Protein AF-0000000084719179 (afdb_homodimer)

Nearest PDB structures (foldseek):
  1q0p-assembly1_A  TM=4.295E-01  e=1.298E+00  Homo sapiens
  1q0p-assembly1_A  TM=4.292E-01  e=1.298E+00  Homo sapiens

Foldseek 3Di:
DDPVVVVLLVQFPDKDFQVCLVVVQQVVQPVQQDDPGGAEEDEEEQDPDPRLVCCQVPVLLVLQQVLVVVVLAPQRNGRYWYFYDDPRMTGIHRPNVNNVVSCVVVVHDSVRSCVVRYDD/DDPVVVVLLVQFPDKDFQVCLVVVQQVVQPVQQDDPGGAEEDEEEQDPDPRLVCCQVPVLLVLQQVLVVVVLAPQRNGRYWYFYDDPRMTGIHRPNVNNVVSCVVVVHDSVRSCVVRYDD

Secondary structure (DSSP, 8-state):
--HHHHHHHTT-SEEEEGGGHHHHHHHHHHHHHTTT---EEEEEE--SS-HHHHIIIIIHHHHHHHHHHTT--TTT-TTEEEEEEETTEEEEEEHHHHHHHHHHHHT--HHHHHHHHS--/--HHHHHHHTT-SEEEEGGGHHHHHHHHHHHHHTTT---EEEEEE--SS-HHHHIIIIIHHHHHHHHHHTT--TTT-TTEEEEEEETTEEEEEEHHHHHHHHHHHHT--HHHHHHHHS--

Organism: Cystobacter fuscus (strain ATCC 25194 / DSM 2262 / NBRC 100088 / M29) (NCBI:txid1242864)

Radius of gyration: 18.48 Å; Cα contacts (8 Å, |Δi|>4): 367; chains: 2; bounding box: 40×51×46 Å

InterPro domains:
  IPR061082 STAUR_1299-like [NF041086] (8-118)

pLDDT: mean 93.43, std 8.09, range [52.78, 98.69]

Solvent-accessible surface area (backbone atoms only — not comparable to full-atom values): 13071 Å² total; per-residue (Å²): 133,58,69,63,57,51,61,57,60,66,58,36,82,46,74,44,54,41,92,44,42,63,61,49,49,53,52,46,23,51,66,68,19,44,96,85,37,82,27,41,75,42,75,42,76,61,63,96,61,66,49,62,62,42,42,61,70,54,43,45,41,54,50,44,23,51,29,47,69,70,66,19,38,85,73,63,20,60,52,35,32,30,41,35,36,53,87,68,33,27,32,34,25,50,37,31,58,53,50,52,51,50,27,64,74,69,70,44,51,71,69,52,44,46,71,73,29,29,71,130,134,57,70,61,56,50,60,57,60,67,58,36,81,46,74,45,55,41,93,44,42,64,60,51,51,53,53,47,23,50,65,68,21,44,96,84,36,78,26,42,77,43,74,42,76,62,64,96,62,66,48,62,62,42,42,62,70,53,43,45,43,52,50,43,22,49,30,46,71,70,66,21,40,85,74,62,21,62,53,36,30,30,40,37,36,53,88,66,34,29,34,33,27,50,38,31,59,52,51,52,52,49,27,62,74,70,68,43,52,70,68,52,46,45,72,74,30,29,71,130

Sequence (240 aa):
MDADTTVLLRLAFDRAPANLANQAIDRIREEVGGESSYATSYEILLPDGNVRPWLLDYLLPRLVDYLESRGAKLPHCGGVFLSVFSGDTLHFIHARDAVALLSEWSGLSFEELRKRYGPRMDADTTVLLRLAFDRAPANLANQAIDRIREEVGGESSYATSYEILLPDGNVRPWLLDYLLPRLVDYLESRGAKLPHCGGVFLSVFSGDTLHFIHARDAVALLSEWSGLSFEELRKRYGPR

Structure (mmCIF, N/CA/C/O backbone):
data_AF-0000000084719179-model_v1
#
loop_
_entity.id
_entity.type
_entity.pdbx_description
1 polymer 'Uncharacterized protein'
#
loop_
_atom_site.group_PDB
_atom_site.id
_atom_site.type_symbol
_atom_site.label_atom_id
_atom_site.label_alt_id
_atom_site.label_comp_id
_atom_site.label_asym_id
_atom_site.label_entity_id
_atom_site.label_seq_id
_atom_site.pdbx_PDB_ins_code
_atom_site.Cartn_x
_atom_site.Cartn_y
_atom_site.Cartn_z
_atom_site.occupancy
_atom_site.B_iso_or_equiv
_atom_site.auth_seq_id
_atom_site.auth_comp_id
_atom_site.auth_asym_id
_atom_site.auth_atom_id
_atom_site.pdbx_PDB_model_num
ATOM 1 N N . MET A 1 1 ? -19.297 13.453 -1.948 1 75.12 1 MET A N 1
ATOM 2 C CA . MET A 1 1 ? -18 13.68 -1.329 1 75.12 1 MET A CA 1
ATOM 3 C C . MET A 1 1 ? -17.984 15 -0.564 1 75.12 1 MET A C 1
ATOM 5 O O . MET A 1 1 ? -18.484 16.016 -1.059 1 75.12 1 MET A O 1
ATOM 9 N N . ASP A 1 2 ? -17.516 14.938 0.717 1 84.56 2 ASP A N 1
ATOM 10 C CA . ASP A 1 2 ? -17.578 16.125 1.564 1 84.56 2 ASP A CA 1
ATOM 11 C C . ASP A 1 2 ? -16.5 17.125 1.174 1 84.56 2 ASP A C 1
ATOM 13 O O . ASP A 1 2 ? -15.547 16.781 0.476 1 84.56 2 ASP A O 1
ATOM 17 N N . ALA A 1 3 ? -16.656 18.406 1.549 1 91 3 ALA A N 1
ATOM 18 C CA . ALA A 1 3 ? -15.805 19.516 1.154 1 91 3 ALA A CA 1
ATOM 19 C C . ALA A 1 3 ? -14.367 19.297 1.599 1 91 3 ALA A C 1
ATOM 21 O O . ALA A 1 3 ? -13.43 19.609 0.865 1 91 3 ALA A O 1
ATOM 22 N N . ASP A 1 4 ? -14.188 18.766 2.709 1 93.75 4 ASP A N 1
ATOM 23 C CA . ASP A 1 4 ? -12.844 18.547 3.244 1 93.75 4 ASP A CA 1
ATOM 24 C C . ASP A 1 4 ? -12.094 17.5 2.422 1 93.75 4 ASP A C 1
ATOM 26 O O . ASP A 1 4 ? -10.906 17.656 2.15 1 93.75 4 ASP A O 1
ATOM 30 N N . THR A 1 5 ? -12.82 16.469 2.09 1 95.19 5 THR A N 1
ATOM 31 C CA . THR A 1 5 ? -12.227 15.453 1.219 1 95.19 5 THR A CA 1
ATOM 32 C C . THR A 1 5 ? -11.773 16.078 -0.099 1 95.19 5 THR A C 1
ATOM 34 O O . THR A 1 5 ? -10.672 15.789 -0.578 1 95.19 5 THR A O 1
ATOM 37 N N . THR A 1 6 ? -12.602 16.906 -0.629 1 95.5 6 THR A N 1
ATOM 38 C CA . THR A 1 6 ? -12.289 17.562 -1.893 1 95.5 6 THR A CA 1
ATOM 39 C C . THR A 1 6 ? -11.023 18.406 -1.763 1 95.5 6 THR A C 1
ATOM 41 O O . THR A 1 6 ? -10.172 18.406 -2.654 1 95.5 6 THR A O 1
ATOM 44 N N . VAL A 1 7 ? -10.883 19.188 -0.708 1 97 7 VAL A N 1
ATOM 45 C CA . VAL A 1 7 ? -9.727 20.031 -0.467 1 97 7 VAL A CA 1
ATOM 46 C C . VAL A 1 7 ? -8.453 19.188 -0.427 1 97 7 VAL A C 1
ATOM 48 O O . VAL A 1 7 ? -7.449 19.531 -1.058 1 97 7 VAL A O 1
ATOM 51 N N . LEU A 1 8 ? -8.562 18.047 0.268 1 97.62 8 LEU A N 1
ATOM 52 C CA . LEU A 1 8 ? -7.402 17.172 0.36 1 97.62 8 LEU A CA 1
ATOM 53 C C . LEU A 1 8 ? -7.035 16.609 -1.011 1 97.62 8 LEU A C 1
ATOM 55 O O . LEU A 1 8 ? -5.871 16.656 -1.414 1 97.62 8 LEU A O 1
ATOM 59 N N . LEU A 1 9 ? -8.039 16.094 -1.72 1 97.81 9 LEU A N 1
ATOM 60 C CA . LEU A 1 9 ? -7.777 15.367 -2.957 1 97.81 9 LEU A CA 1
ATOM 61 C C . LEU A 1 9 ? -7.344 16.328 -4.066 1 97.81 9 LEU A C 1
ATOM 63 O O . LEU A 1 9 ? -6.719 15.898 -5.043 1 97.81 9 LEU A O 1
ATOM 67 N N . ARG A 1 10 ? -7.562 17.594 -3.928 1 97.94 10 ARG A N 1
ATOM 68 C CA . ARG A 1 10 ? -7.117 18.578 -4.898 1 97.94 10 ARG A CA 1
ATOM 69 C C . ARG A 1 10 ? -5.602 18.766 -4.844 1 97.94 10 ARG A C 1
ATOM 71 O O . ARG A 1 10 ? -5 19.297 -5.777 1 97.94 10 ARG A O 1
ATOM 78 N N . LEU A 1 11 ? -4.988 18.312 -3.793 1 98.44 11 LEU A N 1
ATOM 79 C CA . LEU A 1 11 ? -3.537 18.406 -3.65 1 98.44 11 LEU A CA 1
ATOM 80 C C . LEU A 1 11 ? -2.842 17.375 -4.535 1 98.44 11 LEU A C 1
ATOM 82 O O . LEU A 1 11 ? -1.621 17.406 -4.703 1 98.44 11 LEU A O 1
ATOM 86 N N . ALA A 1 12 ? -3.598 16.469 -5.117 1 98.62 12 ALA A N 1
ATOM 87 C CA . ALA A 1 12 ? -3 15.352 -5.844 1 98.62 12 ALA A CA 1
ATOM 88 C C . ALA A 1 12 ? -2.244 15.844 -7.078 1 98.62 12 ALA A C 1
ATOM 90 O O . ALA A 1 12 ? -2.773 16.641 -7.863 1 98.62 12 ALA A O 1
ATOM 91 N N . PHE A 1 13 ? -0.996 15.367 -7.238 1 98.31 13 PHE A N 1
ATOM 92 C CA . PHE A 1 13 ? -0.21 15.719 -8.414 1 98.31 13 PHE A CA 1
ATOM 93 C C . PHE A 1 13 ? -0.392 14.68 -9.516 1 98.31 13 PHE A C 1
ATOM 95 O O . PHE A 1 13 ? -0 14.906 -10.664 1 98.31 13 PHE A O 1
ATOM 102 N N . ASP A 1 14 ? -0.929 13.578 -9.227 1 98 14 ASP A N 1
ATOM 103 C CA . ASP A 1 14 ? -1.248 12.508 -10.164 1 98 14 ASP A CA 1
ATOM 104 C C . ASP A 1 14 ? -2.385 11.633 -9.641 1 98 14 ASP A C 1
ATOM 106 O O . ASP A 1 14 ? -2.738 11.711 -8.461 1 98 14 ASP A O 1
ATOM 110 N N . ARG A 1 15 ? -3 10.875 -10.523 1 98.25 15 ARG A N 1
ATOM 111 C CA . ARG A 1 15 ? -4.09 9.961 -10.18 1 98.25 15 ARG A CA 1
ATOM 112 C C . ARG A 1 15 ? -4.02 8.695 -11.023 1 98.25 15 ARG A C 1
ATOM 114 O O . ARG A 1 15 ? -3.41 8.68 -12.094 1 98.25 15 ARG A O 1
ATOM 121 N N . ALA A 1 16 ? -4.578 7.66 -10.516 1 97.88 16 ALA A N 1
ATOM 122 C CA . ALA A 1 16 ? -4.703 6.391 -11.234 1 97.88 16 ALA A CA 1
ATOM 123 C C . ALA A 1 16 ? -5.938 5.621 -10.773 1 97.88 16 ALA A C 1
ATOM 125 O O . ALA A 1 16 ? -6.465 5.875 -9.688 1 97.88 16 ALA A O 1
ATOM 126 N N . PRO A 1 17 ? -6.426 4.734 -11.641 1 96.38 17 PRO A N 1
ATOM 127 C CA . PRO A 1 17 ? -7.461 3.83 -11.133 1 96.38 17 PRO A CA 1
ATOM 128 C C . PRO A 1 17 ? -6.98 2.982 -9.961 1 96.38 17 PRO A C 1
ATOM 130 O O . PRO A 1 17 ? -5.836 2.514 -9.961 1 96.38 17 PRO A O 1
ATOM 133 N N . ALA A 1 18 ? -7.852 2.766 -8.961 1 93.94 18 ALA A N 1
ATOM 134 C CA . ALA A 1 18 ? -7.484 2.035 -7.75 1 93.94 18 ALA A CA 1
ATOM 135 C C . ALA A 1 18 ? -7.07 0.603 -8.078 1 93.94 18 ALA A C 1
ATOM 137 O O . ALA A 1 18 ? -6.203 0.033 -7.41 1 93.94 18 ALA A O 1
ATOM 138 N N . ASN A 1 19 ? -7.656 0.063 -9.148 1 90.19 19 ASN A N 1
ATOM 139 C CA . ASN A 1 19 ? -7.375 -1.329 -9.484 1 90.19 19 ASN A CA 1
ATOM 140 C C . ASN A 1 19 ? -5.988 -1.484 -10.109 1 90.19 19 ASN A C 1
ATOM 142 O O . ASN A 1 19 ? -5.52 -2.605 -10.312 1 90.19 19 ASN A O 1
ATOM 146 N N . LEU A 1 20 ? -5.254 -0.394 -10.352 1 93.5 20 LEU A N 1
ATOM 147 C CA . LEU A 1 20 ? -3.895 -0.415 -10.875 1 93.5 20 LEU A CA 1
ATOM 148 C C . LEU A 1 20 ? -2.908 0.13 -9.852 1 93.5 20 LEU A C 1
ATOM 150 O O . LEU A 1 20 ? -1.815 0.577 -10.203 1 93.5 20 LEU A O 1
ATOM 154 N N . ALA A 1 21 ? -3.295 0.059 -8.602 1 94.75 21 ALA A N 1
ATOM 155 C CA . ALA A 1 21 ? -2.574 0.739 -7.531 1 94.75 21 ALA A CA 1
ATOM 156 C C . ALA A 1 21 ? -1.112 0.303 -7.492 1 94.75 21 ALA A C 1
ATOM 158 O O . ALA A 1 21 ? -0.208 1.141 -7.453 1 94.75 21 ALA A O 1
ATOM 159 N N . ASN A 1 22 ? -0.852 -0.958 -7.547 1 94.81 22 ASN A N 1
ATOM 160 C CA . ASN A 1 22 ? 0.514 -1.453 -7.406 1 94.81 22 ASN A CA 1
ATOM 161 C C . ASN A 1 22 ? 1.412 -0.95 -8.531 1 94.81 22 ASN A C 1
ATOM 163 O O . ASN A 1 22 ? 2.52 -0.473 -8.281 1 94.81 22 ASN A O 1
ATOM 167 N N . GLN A 1 23 ? 0.949 -0.935 -9.688 1 93.38 23 GLN A N 1
ATOM 168 C CA . GLN A 1 23 ? 1.707 -0.442 -10.836 1 93.38 23 GLN A CA 1
ATOM 169 C C . GLN A 1 23 ? 1.888 1.071 -10.766 1 93.38 23 GLN A C 1
ATOM 171 O O . GLN A 1 23 ? 2.977 1.585 -11.031 1 93.38 23 GLN A O 1
ATOM 176 N N . ALA A 1 24 ? 0.836 1.694 -10.453 1 95.94 24 ALA A N 1
ATOM 177 C CA . ALA A 1 24 ? 0.874 3.152 -10.391 1 95.94 24 ALA A CA 1
ATOM 178 C C . ALA A 1 24 ? 1.823 3.631 -9.297 1 95.94 24 ALA A C 1
ATOM 180 O O . ALA A 1 24 ? 2.596 4.57 -9.508 1 95.94 24 ALA A O 1
ATOM 181 N N . ILE A 1 25 ? 1.785 3.002 -8.156 1 94.75 25 ILE A N 1
ATOM 182 C CA . ILE A 1 25 ? 2.646 3.377 -7.043 1 94.75 25 ILE A CA 1
ATOM 183 C C . ILE A 1 25 ? 4.109 3.152 -7.422 1 94.75 25 ILE A C 1
ATOM 185 O O . ILE A 1 25 ? 4.965 3.992 -7.137 1 94.75 25 ILE A O 1
ATOM 189 N N . ASP A 1 26 ? 4.379 2.109 -8.062 1 90.62 26 ASP A N 1
ATOM 190 C CA . ASP A 1 26 ? 5.742 1.83 -8.5 1 90.62 26 ASP A CA 1
ATOM 191 C C . ASP A 1 26 ? 6.238 2.906 -9.469 1 90.62 26 ASP A C 1
ATOM 193 O O . ASP A 1 26 ? 7.379 3.365 -9.359 1 90.62 26 ASP A O 1
ATOM 197 N N . ARG A 1 27 ? 5.383 3.242 -10.359 1 91.06 27 ARG A N 1
ATOM 198 C CA . ARG A 1 27 ? 5.738 4.297 -11.305 1 91.06 27 ARG A CA 1
ATOM 199 C C . ARG A 1 27 ? 6.047 5.602 -10.57 1 91.06 27 ARG A C 1
ATOM 201 O O . ARG A 1 27 ? 7.047 6.258 -10.867 1 91.06 27 ARG A O 1
ATOM 208 N N . ILE A 1 28 ? 5.246 5.926 -9.648 1 94.25 28 ILE A N 1
ATOM 209 C CA . ILE A 1 28 ? 5.395 7.18 -8.914 1 94.25 28 ILE A CA 1
ATOM 210 C C . ILE A 1 28 ? 6.66 7.137 -8.07 1 94.25 28 ILE A C 1
ATOM 212 O O . ILE A 1 28 ? 7.352 8.148 -7.918 1 94.25 28 ILE A O 1
ATOM 216 N N . ARG A 1 29 ? 6.93 5.969 -7.488 1 91.44 29 ARG A N 1
ATOM 217 C CA . ARG A 1 29 ? 8.164 5.824 -6.719 1 91.44 29 ARG A CA 1
ATOM 218 C C . ARG A 1 29 ? 9.375 6.188 -7.562 1 91.44 29 ARG A C 1
ATOM 220 O O . ARG A 1 29 ? 10.297 6.859 -7.086 1 91.44 29 ARG A O 1
ATOM 227 N N . GLU A 1 30 ? 9.383 5.719 -8.711 1 85.56 30 GLU A N 1
ATOM 228 C CA . GLU A 1 30 ? 10.492 5.984 -9.625 1 85.56 30 GLU A CA 1
ATOM 229 C C . GLU A 1 30 ? 10.547 7.465 -9.992 1 85.56 30 GLU A C 1
AT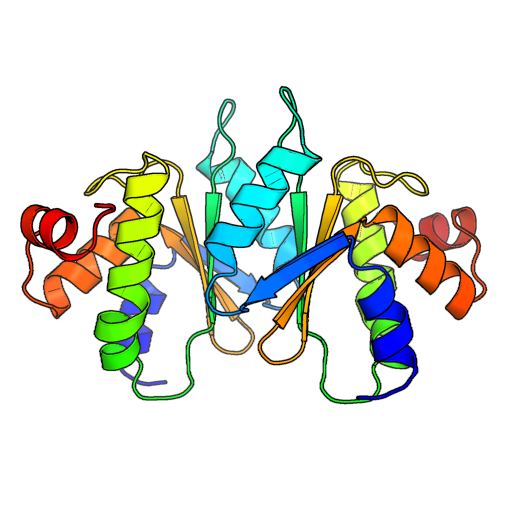OM 231 O O . GLU A 1 30 ? 11.633 8.047 -10.07 1 85.56 30 GLU A O 1
ATOM 236 N N . GLU A 1 31 ? 9.461 8.039 -10.164 1 86.62 31 GLU A N 1
ATOM 237 C CA . GLU A 1 31 ? 9.375 9.438 -10.586 1 86.62 31 GLU A CA 1
ATOM 238 C C . GLU A 1 31 ? 9.781 10.375 -9.445 1 86.62 31 GLU A C 1
ATOM 240 O O . GLU A 1 31 ? 10.516 11.336 -9.664 1 86.62 31 GLU A O 1
ATOM 245 N N . VAL A 1 32 ? 9.289 10.109 -8.25 1 84.75 32 VAL A N 1
ATOM 246 C CA . VAL A 1 32 ? 9.523 10.969 -7.098 1 84.75 32 VAL A CA 1
ATOM 247 C C . VAL A 1 32 ? 10.938 10.742 -6.555 1 84.75 32 VAL A C 1
ATOM 249 O O . VAL A 1 32 ? 11.609 11.688 -6.133 1 84.75 32 VAL A O 1
ATOM 252 N N . GLY A 1 33 ? 11.328 9.5 -6.391 1 79.19 33 GLY A N 1
ATOM 253 C CA . GLY A 1 33 ? 12.633 9.172 -5.852 1 79.19 33 GLY A CA 1
ATOM 254 C C . GLY A 1 33 ? 13.773 9.617 -6.75 1 79.19 33 GLY A C 1
ATOM 255 O O . GLY A 1 33 ? 14.883 9.875 -6.273 1 79.19 33 GLY A O 1
ATOM 256 N N . GLY A 1 34 ? 13.57 9.852 -7.922 1 64.19 34 GLY A N 1
ATOM 257 C CA . GLY A 1 34 ? 14.641 10.18 -8.852 1 64.19 34 GLY A CA 1
ATOM 258 C C . GLY A 1 34 ? 15.633 9.055 -9.039 1 64.19 34 GLY A C 1
ATOM 259 O O . GLY A 1 34 ? 15.328 7.895 -8.773 1 64.19 34 GLY A O 1
ATOM 260 N N . GLU A 1 35 ? 16.844 9.367 -9.57 1 55.34 35 GLU A N 1
ATOM 261 C CA . GLU A 1 35 ? 17.875 8.422 -9.984 1 55.34 35 GLU A CA 1
ATOM 262 C C . GLU A 1 35 ? 18.484 7.695 -8.789 1 55.34 35 GLU A C 1
ATOM 264 O O . GLU A 1 35 ? 18.938 6.559 -8.906 1 55.34 35 GLU A O 1
ATOM 269 N N . SER A 1 36 ? 18.422 8.375 -7.691 1 52.78 36 SER A N 1
ATOM 270 C CA . SER A 1 36 ? 19.281 7.812 -6.66 1 52.78 36 SER A CA 1
ATOM 271 C C . SER A 1 36 ? 18.469 7.426 -5.422 1 52.78 36 SER A C 1
ATOM 273 O O . SER A 1 36 ? 19.047 6.992 -4.418 1 52.78 36 SER A O 1
ATOM 275 N N . SER A 1 37 ? 17.062 7.684 -5.531 1 62.62 37 SER A N 1
ATOM 276 C CA . SER A 1 37 ? 16.391 7.363 -4.277 1 62.62 37 SER A CA 1
ATOM 277 C C . SER A 1 37 ? 14.977 6.828 -4.531 1 62.62 37 SER A C 1
ATOM 279 O O . SER A 1 37 ? 14.336 7.191 -5.52 1 62.62 37 SER A O 1
ATOM 281 N N . TYR A 1 38 ? 14.656 5.707 -3.904 1 71.62 38 TYR A N 1
ATOM 282 C CA . TYR A 1 38 ? 13.32 5.141 -3.973 1 71.62 38 TYR A CA 1
ATOM 283 C C . TYR A 1 38 ? 12.383 5.836 -2.992 1 71.62 38 TYR A C 1
ATOM 285 O O . TYR A 1 38 ? 12.672 5.926 -1.799 1 71.62 38 TYR A O 1
ATOM 293 N N . ALA A 1 39 ? 11.453 6.543 -3.65 1 88.56 39 ALA A N 1
ATOM 294 C CA . ALA A 1 39 ? 10.453 7.215 -2.824 1 88.56 39 ALA A CA 1
ATOM 295 C C . ALA A 1 39 ? 9.586 6.207 -2.084 1 88.56 39 ALA A C 1
ATOM 297 O O . ALA A 1 39 ? 9.461 5.055 -2.504 1 88.56 39 ALA A O 1
ATOM 298 N N . THR A 1 40 ? 9.148 6.668 -1.016 1 91.25 40 THR A N 1
ATOM 299 C CA . THR A 1 40 ? 8.312 5.828 -0.17 1 91.25 40 THR A CA 1
ATOM 300 C C . THR A 1 40 ? 6.852 6.258 -0.257 1 91.25 40 THR A C 1
ATOM 302 O O . THR A 1 40 ? 6.547 7.453 -0.218 1 91.25 40 THR A O 1
ATOM 305 N N . SER A 1 41 ? 5.996 5.246 -0.441 1 94.06 41 SER A N 1
ATOM 306 C CA . SER A 1 41 ? 4.559 5.508 -0.427 1 94.06 41 SER A CA 1
ATOM 307 C C . SER A 1 41 ? 3.969 5.27 0.958 1 94.06 41 SER A C 1
ATOM 309 O O . SER A 1 41 ? 4.266 4.262 1.603 1 94.06 41 SER A O 1
ATOM 311 N N . TYR A 1 42 ? 3.215 6.234 1.455 1 96.44 42 TYR A N 1
ATOM 312 C CA . TYR A 1 42 ? 2.342 6.051 2.611 1 96.44 42 TYR A CA 1
ATOM 313 C C . TYR A 1 42 ? 0.892 5.883 2.176 1 96.44 42 TYR A C 1
ATOM 315 O O . TYR A 1 42 ? 0.285 6.812 1.64 1 96.44 42 TYR A O 1
ATOM 323 N N . GLU A 1 43 ? 0.336 4.711 2.375 1 94.25 43 GLU A N 1
ATOM 324 C CA . GLU A 1 43 ? -0.973 4.387 1.813 1 94.25 43 GLU A CA 1
ATOM 325 C C . GLU A 1 43 ? -2.09 4.684 2.812 1 94.25 43 GLU A C 1
ATOM 327 O O . GLU A 1 43 ? -1.947 4.414 4.008 1 94.25 43 GLU A O 1
ATOM 332 N N . ILE A 1 44 ? -3.164 5.273 2.285 1 94.75 44 ILE A N 1
ATOM 333 C CA . ILE A 1 44 ? -4.305 5.703 3.088 1 94.75 44 ILE A CA 1
ATOM 334 C C . ILE A 1 44 ? -5.605 5.27 2.41 1 94.75 44 ILE A C 1
ATOM 336 O O . ILE A 1 44 ? -5.797 5.512 1.216 1 94.75 44 ILE A O 1
ATOM 340 N N . LEU A 1 45 ? -6.453 4.605 3.137 1 92.06 45 LEU A N 1
ATOM 341 C CA . LEU A 1 45 ? -7.832 4.418 2.705 1 92.06 45 LEU A CA 1
ATOM 342 C C . LEU A 1 45 ? -8.758 5.418 3.393 1 92.06 45 LEU A C 1
ATOM 344 O O . LEU A 1 45 ? -9 5.316 4.598 1 92.06 45 LEU A O 1
ATOM 348 N N . LEU A 1 46 ? -9.258 6.289 2.604 1 93.88 46 LEU A N 1
ATOM 349 C CA . LEU A 1 46 ? -10.133 7.289 3.201 1 93.88 46 LEU A CA 1
ATOM 350 C C . LEU A 1 46 ? -11.461 6.664 3.631 1 93.88 46 LEU A C 1
ATOM 352 O O . LEU A 1 46 ? -12.047 5.879 2.889 1 93.88 46 LEU A O 1
ATOM 356 N N . PRO A 1 47 ? -11.875 7.062 4.805 1 90.31 47 PRO A N 1
ATOM 357 C CA . PRO A 1 47 ? -13.195 6.59 5.203 1 90.31 47 PRO A CA 1
ATOM 358 C C . PRO A 1 47 ? -14.328 7.309 4.465 1 90.31 47 PRO A C 1
ATOM 360 O O . PRO A 1 47 ? -14.109 8.367 3.867 1 90.31 47 PRO A O 1
ATOM 363 N N . ASP A 1 48 ? -15.523 6.777 4.441 1 86.31 48 ASP A N 1
ATOM 364 C CA . ASP A 1 48 ? -16.688 7.332 3.748 1 86.31 48 ASP A CA 1
ATOM 365 C C . ASP A 1 48 ? -17.234 8.555 4.484 1 86.31 48 ASP A C 1
ATOM 367 O O . ASP A 1 48 ? -17.859 9.422 3.875 1 86.31 48 ASP A O 1
ATOM 371 N N . GLY A 1 49 ? -16.969 8.75 5.727 1 85.88 49 GLY A N 1
ATOM 372 C CA . GLY A 1 49 ? -17.484 9.859 6.516 1 85.88 49 GLY A CA 1
ATOM 373 C C . GLY A 1 49 ? -16.547 10.281 7.629 1 85.88 49 GLY A C 1
ATOM 374 O O . GLY A 1 49 ? -15.57 9.594 7.922 1 85.88 49 GLY A O 1
ATOM 375 N N . ASN A 1 50 ? -16.812 11.602 8.039 1 90 50 ASN A N 1
ATOM 376 C CA . ASN A 1 50 ? -16.016 12.156 9.125 1 90 50 ASN A CA 1
ATOM 377 C C . ASN A 1 50 ? -14.523 12.203 8.773 1 90 50 ASN A C 1
ATOM 379 O O . ASN A 1 50 ? -13.68 11.805 9.57 1 90 50 ASN A O 1
ATOM 383 N N . VAL A 1 51 ? -14.367 12.703 7.543 1 94.56 51 VAL A N 1
ATOM 384 C CA . VAL A 1 51 ? -13.023 12.602 6.988 1 94.56 51 VAL A CA 1
ATOM 385 C C . VAL A 1 51 ? -12.078 13.531 7.746 1 94.56 51 VAL A C 1
ATOM 387 O O . VAL A 1 51 ? -10.992 13.125 8.164 1 94.56 51 VAL A O 1
ATOM 390 N N . ARG A 1 52 ? -12.539 14.758 7.973 1 95.75 52 ARG A N 1
ATOM 391 C CA . ARG A 1 52 ? -11.625 15.703 8.609 1 95.75 52 ARG A CA 1
ATOM 392 C C . ARG A 1 52 ? -11.273 15.258 10.023 1 95.75 52 ARG A C 1
ATOM 394 O O . ARG A 1 52 ? -10.094 15.18 10.375 1 95.75 52 ARG A O 1
ATOM 401 N N . PRO A 1 53 ? -12.219 14.906 10.844 1 96.31 53 PRO A N 1
ATOM 402 C CA . PRO A 1 53 ? -11.836 14.383 12.156 1 96.31 53 PRO A CA 1
ATOM 403 C C . PRO A 1 53 ? -10.922 13.172 12.062 1 96.31 53 PRO A C 1
ATOM 405 O O . PRO A 1 53 ? -9.969 13.047 12.844 1 96.31 53 PRO A O 1
ATOM 408 N N . TRP A 1 54 ? -11.195 12.289 11.188 1 96 54 TRP A N 1
ATOM 409 C CA . TRP A 1 54 ? -10.367 11.102 11.016 1 96 54 TRP A CA 1
ATOM 410 C C . TRP A 1 54 ? -8.953 11.484 10.586 1 96 54 TRP A C 1
ATOM 412 O O . TRP A 1 54 ? -7.973 10.93 11.086 1 96 54 TRP A O 1
ATOM 422 N N . LEU A 1 55 ? -8.844 12.438 9.711 1 97.44 55 LEU A N 1
ATOM 423 C CA . LEU A 1 55 ? -7.539 12.914 9.258 1 97.44 55 LEU A CA 1
ATOM 424 C C . LEU A 1 55 ? -6.746 13.516 10.406 1 97.44 55 LEU A C 1
ATOM 426 O O . LEU A 1 55 ? -5.551 13.242 10.555 1 97.44 55 LEU A O 1
ATOM 430 N N . LEU A 1 56 ? -7.383 14.266 11.188 1 98.12 56 LEU A N 1
ATOM 431 C CA . LEU A 1 56 ? -6.695 15.023 12.227 1 98.12 56 LEU A CA 1
ATOM 432 C C . LEU A 1 56 ? -6.41 14.141 13.438 1 98.12 56 LEU A C 1
ATOM 434 O O . LEU A 1 56 ? -5.336 14.227 14.039 1 98.12 56 LEU A O 1
ATOM 438 N N . ASP A 1 57 ? -7.305 13.234 13.75 1 96.69 57 ASP A N 1
ATOM 439 C CA . ASP A 1 57 ? -7.195 12.477 15 1 96.69 57 ASP A CA 1
ATOM 440 C C . ASP A 1 57 ? -6.5 11.141 14.773 1 96.69 57 ASP A C 1
ATOM 442 O O . ASP A 1 57 ? -5.871 10.602 15.688 1 96.69 57 ASP A O 1
ATOM 446 N N . TYR A 1 58 ? -6.645 10.648 13.617 1 95.31 58 TYR A N 1
ATOM 447 C CA . TYR A 1 58 ? -6.121 9.312 13.359 1 95.31 58 TYR A CA 1
ATOM 448 C C . TYR A 1 58 ? -4.918 9.375 12.422 1 95.31 58 TYR A C 1
ATOM 450 O O . TYR A 1 58 ? -3.844 8.859 12.75 1 95.31 58 TYR A O 1
ATOM 458 N N . LEU A 1 59 ? -5.039 10.031 11.352 1 96.75 59 LEU A N 1
ATOM 459 C CA . LEU A 1 59 ? -3.988 10 10.344 1 96.75 59 LEU A CA 1
ATOM 460 C C . LEU A 1 59 ? -2.805 10.867 10.758 1 96.75 59 LEU A C 1
ATOM 462 O O . LEU A 1 59 ? -1.656 10.422 10.703 1 96.75 59 LEU A O 1
ATOM 466 N N . LEU A 1 60 ? -3.078 12.094 11.102 1 98.12 60 LEU A N 1
ATOM 467 C CA . LEU A 1 60 ? -2.025 13.086 11.312 1 98.12 60 LEU A CA 1
ATOM 468 C C . LEU A 1 60 ? -1.012 12.594 12.336 1 98.12 60 LEU A C 1
ATOM 470 O O . LEU A 1 60 ? 0.192 12.578 12.07 1 98.12 60 LEU A O 1
ATOM 474 N N . PRO A 1 61 ? -1.417 12.109 13.5 1 97.81 61 PRO A N 1
ATOM 475 C CA . PRO A 1 61 ? -0.43 11.625 14.461 1 97.81 61 PRO A CA 1
ATOM 476 C C . PRO A 1 61 ? 0.436 10.5 13.898 1 97.81 61 PRO A C 1
ATOM 478 O O . PRO A 1 61 ? 1.654 10.492 14.094 1 97.81 61 PRO A O 1
ATOM 481 N N . ARG A 1 62 ? -0.141 9.578 13.203 1 96.56 62 ARG A N 1
ATOM 482 C CA . ARG A 1 62 ? 0.556 8.406 12.68 1 96.56 62 ARG A CA 1
ATOM 483 C C . ARG A 1 62 ? 1.483 8.789 11.531 1 96.56 62 ARG A C 1
ATOM 485 O O . ARG A 1 62 ? 2.582 8.242 11.406 1 96.56 62 ARG A O 1
ATOM 492 N N . LEU A 1 63 ? 1.017 9.719 10.742 1 97.69 63 LEU A N 1
ATOM 493 C CA . LEU A 1 63 ? 1.826 10.188 9.625 1 97.69 63 LEU A CA 1
ATOM 494 C C . LEU A 1 63 ? 3.074 10.906 10.125 1 97.69 63 LEU A C 1
ATOM 496 O O . LEU A 1 63 ? 4.176 10.664 9.633 1 97.69 63 LEU A O 1
ATOM 500 N N . VAL A 1 64 ? 2.918 11.734 11.078 1 98.25 64 VAL A N 1
ATOM 501 C CA . VAL A 1 64 ? 4.051 12.477 11.625 1 98.25 64 VAL A CA 1
ATOM 502 C C . VAL A 1 64 ? 5.043 11.508 12.258 1 98.25 64 VAL A C 1
ATOM 504 O O . VAL A 1 64 ? 6.25 11.602 12.016 1 98.25 64 VAL A O 1
ATOM 507 N N . ASP A 1 65 ? 4.555 10.609 13.039 1 97.38 65 ASP A N 1
ATOM 508 C CA . ASP A 1 65 ? 5.426 9.609 13.648 1 97.38 65 ASP A CA 1
ATOM 509 C C . ASP A 1 65 ? 6.203 8.836 12.586 1 97.38 65 ASP A C 1
ATOM 511 O O . ASP A 1 65 ? 7.418 8.656 12.703 1 97.38 65 ASP A O 1
ATOM 515 N N . TYR A 1 66 ? 5.512 8.461 11.57 1 96.31 66 TYR A N 1
ATOM 516 C CA . TYR A 1 66 ? 6.117 7.703 10.484 1 96.31 66 TYR A CA 1
ATOM 517 C C . TYR A 1 66 ? 7.199 8.523 9.781 1 96.31 66 TYR A C 1
ATOM 519 O O . TYR A 1 66 ? 8.32 8.047 9.602 1 96.31 66 TYR A O 1
ATOM 527 N N . LEU A 1 67 ? 6.871 9.68 9.414 1 96.75 67 LEU A N 1
ATOM 528 C CA . LEU A 1 67 ? 7.789 10.547 8.688 1 96.75 67 LEU A CA 1
ATOM 529 C C . LEU A 1 67 ? 9.047 10.828 9.508 1 96.75 67 LEU A C 1
ATOM 531 O O . LEU A 1 67 ? 10.164 10.672 9.016 1 96.75 67 LEU A O 1
ATOM 535 N N . GLU A 1 68 ? 8.859 11.156 10.703 1 96.81 68 GLU A N 1
ATOM 536 C CA . GLU A 1 68 ? 9.992 11.477 11.578 1 96.81 68 GLU A CA 1
ATOM 537 C C . GLU A 1 68 ? 10.859 10.242 11.82 1 96.81 68 GLU A C 1
ATOM 539 O O . GLU A 1 68 ? 12.086 10.336 11.859 1 96.81 68 GLU A O 1
ATOM 544 N N . SER A 1 69 ? 10.266 9.133 11.953 1 93.12 69 SER A N 1
ATOM 545 C CA . SER A 1 69 ? 10.984 7.887 12.211 1 93.12 69 SER A CA 1
ATOM 546 C C . SER A 1 69 ? 11.828 7.477 11.008 1 93.12 69 SER A C 1
ATOM 548 O O . SER A 1 69 ? 12.867 6.832 11.164 1 93.12 69 SER A O 1
ATOM 550 N N . ARG A 1 70 ? 11.438 7.922 9.844 1 90.69 70 ARG A N 1
ATOM 551 C CA . ARG A 1 70 ? 12.117 7.504 8.625 1 90.69 70 ARG A CA 1
ATOM 552 C C . ARG A 1 70 ? 13.141 8.547 8.18 1 90.69 70 ARG A C 1
ATOM 554 O O . ARG A 1 70 ? 13.789 8.391 7.145 1 90.69 70 ARG A O 1
ATOM 561 N N . GLY A 1 71 ? 13.141 9.594 8.875 1 92 71 GLY A N 1
ATOM 562 C CA . GLY A 1 71 ? 14.086 10.648 8.555 1 92 71 GLY A CA 1
ATOM 563 C C . GLY A 1 71 ? 13.547 11.633 7.523 1 92 71 GLY A C 1
ATOM 564 O O . GLY A 1 71 ? 14.273 12.508 7.059 1 92 71 GLY A O 1
ATOM 565 N N . ALA A 1 72 ? 12.344 11.406 7.102 1 93.75 72 ALA A N 1
ATOM 566 C CA . ALA A 1 72 ? 11.672 12.375 6.246 1 93.75 72 ALA A CA 1
ATOM 567 C C . ALA A 1 72 ? 11.055 13.5 7.07 1 93.75 72 ALA A C 1
ATOM 569 O O . ALA A 1 72 ? 9.836 13.68 7.086 1 93.75 72 ALA A O 1
ATOM 570 N N . LYS A 1 73 ? 11.781 14.297 7.57 1 96.06 73 LYS A N 1
ATOM 571 C CA . LYS A 1 73 ? 11.422 15.219 8.641 1 96.06 73 LYS A CA 1
ATOM 572 C C . LYS A 1 73 ? 10.555 16.359 8.117 1 96.06 73 LYS A C 1
ATOM 574 O O . LYS A 1 73 ? 10.703 16.781 6.965 1 96.06 73 LYS A O 1
ATOM 579 N N . LEU A 1 74 ? 9.672 16.844 9.008 1 97.19 74 LEU A N 1
ATOM 580 C CA . LEU A 1 74 ? 8.891 18.047 8.719 1 97.19 74 LEU A CA 1
ATOM 581 C C . LEU A 1 74 ? 9.789 19.281 8.625 1 97.19 74 LEU A C 1
ATOM 583 O O . LEU A 1 74 ? 10.805 19.359 9.312 1 97.19 74 LEU A O 1
ATOM 587 N N . PRO A 1 75 ? 9.438 20.188 7.715 1 97.19 75 PRO A N 1
ATOM 588 C CA . PRO A 1 75 ? 8.25 20.281 6.867 1 97.19 75 PRO A CA 1
ATOM 589 C C . PRO A 1 75 ? 8.469 19.703 5.469 1 97.19 75 PRO A C 1
ATOM 591 O O . PRO A 1 75 ? 7.535 19.625 4.672 1 97.19 75 PRO A O 1
ATOM 594 N N . HIS A 1 76 ? 9.625 19.234 5.137 1 96.19 76 HIS A N 1
ATOM 595 C CA . HIS A 1 76 ? 9.95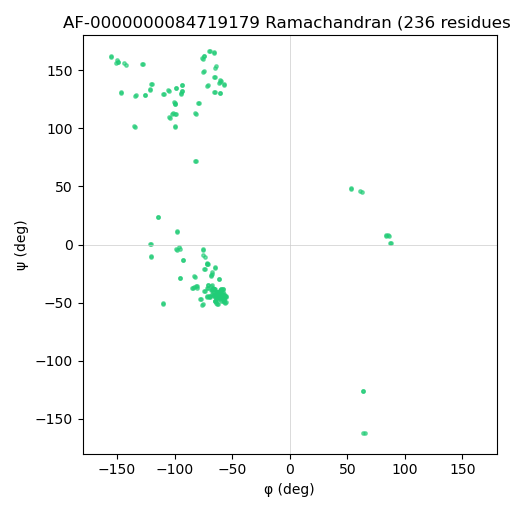3 18.906 3.754 1 96.19 76 HIS A CA 1
ATOM 596 C C . HIS A 1 76 ? 9.438 17.516 3.387 1 96.19 76 HIS A C 1
ATOM 598 O O . HIS A 1 76 ? 9.055 17.281 2.238 1 96.19 76 HIS A O 1
ATOM 604 N N . CYS A 1 77 ? 9.508 16.594 4.348 1 95.5 77 CYS A N 1
ATOM 605 C CA . CYS A 1 77 ? 9.016 15.234 4.172 1 95.5 77 CYS A CA 1
ATOM 606 C C . CYS A 1 77 ? 9.609 14.594 2.924 1 95.5 77 CYS A C 1
ATOM 608 O O . CYS A 1 77 ? 8.883 14.008 2.115 1 95.5 77 CYS A O 1
ATOM 610 N N . GLY A 1 78 ? 10.867 14.734 2.826 1 91.75 78 GLY A N 1
ATOM 611 C CA . GLY A 1 78 ? 11.547 14.359 1.596 1 91.75 78 GLY A CA 1
ATOM 612 C C . GLY A 1 78 ? 11.383 12.891 1.247 1 91.75 78 GLY A C 1
ATOM 613 O O . GLY A 1 78 ? 11.523 12.023 2.109 1 91.75 78 GLY A O 1
ATOM 614 N N . GLY A 1 79 ? 10.992 12.633 -0.013 1 90.75 79 GLY A N 1
ATOM 615 C CA . GLY A 1 79 ? 11 11.273 -0.54 1 90.75 79 GLY A CA 1
ATOM 616 C C . GLY A 1 79 ? 9.758 10.484 -0.186 1 90.75 79 GLY A C 1
ATOM 617 O O . GLY A 1 79 ? 9.719 9.266 -0.365 1 90.75 79 GLY A O 1
ATOM 618 N N . VAL A 1 80 ? 8.789 11.18 0.402 1 94.62 80 VAL A N 1
ATOM 619 C CA . VAL A 1 80 ? 7.586 10.453 0.793 1 94.62 80 VAL A CA 1
ATOM 620 C C . VAL A 1 80 ? 6.367 11.062 0.106 1 94.62 80 VAL A C 1
ATOM 622 O O . VAL A 1 80 ? 6.238 12.289 0.032 1 94.62 80 VAL A O 1
ATOM 625 N N . PHE A 1 81 ? 5.547 10.203 -0.448 1 96.94 81 PHE A N 1
ATOM 626 C CA . PHE A 1 81 ? 4.246 10.617 -0.96 1 96.94 81 PHE A CA 1
ATOM 627 C C . PHE A 1 81 ? 3.137 9.742 -0.394 1 96.94 81 PHE A C 1
ATOM 629 O O . PHE A 1 81 ? 3.4 8.648 0.116 1 96.94 81 PHE A O 1
ATOM 636 N N . LEU A 1 82 ? 1.917 10.336 -0.38 1 97.88 82 LEU A N 1
ATOM 637 C CA . LEU A 1 82 ? 0.729 9.602 0.05 1 97.88 82 LEU A CA 1
ATOM 638 C C . LEU A 1 82 ? 0.011 8.984 -1.145 1 97.88 82 LEU A C 1
ATOM 640 O O . LEU A 1 82 ? -0.124 9.617 -2.191 1 97.88 82 LEU A O 1
ATOM 644 N N . SER A 1 83 ? -0.326 7.734 -1.019 1 97.56 83 SER A N 1
ATOM 645 C CA . SER A 1 83 ? -1.272 7.059 -1.899 1 97.56 83 SER A CA 1
ATOM 646 C C . SER A 1 83 ? -2.654 6.969 -1.261 1 97.56 83 SER A C 1
ATOM 648 O O . SER A 1 83 ? -2.898 6.102 -0.417 1 97.56 83 SER A O 1
ATOM 650 N N . VAL A 1 84 ? -3.574 7.852 -1.681 1 97.38 84 VAL A N 1
ATOM 651 C CA . VAL A 1 84 ? -4.863 8.016 -1.023 1 97.38 84 VAL A CA 1
ATOM 652 C C . VAL A 1 84 ? -5.961 7.355 -1.858 1 97.38 84 VAL A C 1
ATOM 654 O O . VAL A 1 84 ? -6.309 7.844 -2.936 1 97.38 84 VAL A O 1
ATOM 657 N N . PHE A 1 85 ? -6.441 6.258 -1.315 1 94.94 85 PHE A N 1
ATOM 658 C CA . PHE A 1 85 ? -7.578 5.594 -1.943 1 94.94 85 PHE A CA 1
ATOM 659 C C . PHE A 1 85 ? -8.883 6.305 -1.597 1 94.94 85 PHE A C 1
ATOM 661 O O . PHE A 1 85 ? -9.234 6.418 -0.423 1 94.94 85 PHE A O 1
ATOM 668 N N . SER A 1 86 ? -9.617 6.754 -2.584 1 94.31 86 SER A N 1
ATOM 669 C CA . SER A 1 86 ? -10.945 7.344 -2.477 1 94.31 86 SER A CA 1
ATOM 670 C C . SER A 1 86 ? -11.891 6.793 -3.541 1 94.31 86 SER A C 1
ATOM 672 O O . SER A 1 86 ? -11.82 7.195 -4.703 1 94.31 86 SER A O 1
ATOM 674 N N . GLY A 1 87 ? -12.711 5.902 -3.076 1 89.88 87 GLY A N 1
ATOM 675 C CA . GLY A 1 87 ? -13.508 5.18 -4.055 1 89.88 87 GLY A CA 1
ATOM 676 C C . GLY A 1 87 ? -12.664 4.344 -5.004 1 89.88 87 GLY A C 1
ATOM 677 O O . GLY A 1 87 ? -11.836 3.543 -4.566 1 89.88 87 GLY A O 1
ATOM 678 N N . ASP A 1 88 ? -12.875 4.562 -6.324 1 93.38 88 ASP A N 1
ATOM 679 C CA . ASP A 1 88 ? -12.188 3.766 -7.336 1 93.38 88 ASP A CA 1
ATOM 680 C C . ASP A 1 88 ? -10.961 4.496 -7.867 1 93.38 88 ASP A C 1
ATOM 682 O O . ASP A 1 88 ? -10.383 4.098 -8.883 1 93.38 88 ASP A O 1
ATOM 686 N N . THR A 1 89 ? -10.641 5.562 -7.148 1 96.62 89 THR A N 1
ATOM 687 C CA . THR A 1 89 ? -9.523 6.367 -7.629 1 96.62 89 THR A CA 1
ATOM 688 C C . THR A 1 89 ? -8.414 6.438 -6.586 1 96.62 89 THR A C 1
ATOM 690 O O . THR A 1 89 ? -8.688 6.516 -5.387 1 96.62 89 THR A O 1
ATOM 693 N N . LEU A 1 90 ? -7.223 6.32 -7.027 1 97.81 90 LEU A N 1
ATOM 694 C CA . LEU A 1 90 ? -6 6.516 -6.254 1 97.81 90 LEU A CA 1
ATOM 695 C C . LEU A 1 90 ? -5.402 7.895 -6.516 1 97.81 90 LEU A C 1
ATOM 697 O O . LEU A 1 90 ? -5.191 8.273 -7.672 1 97.81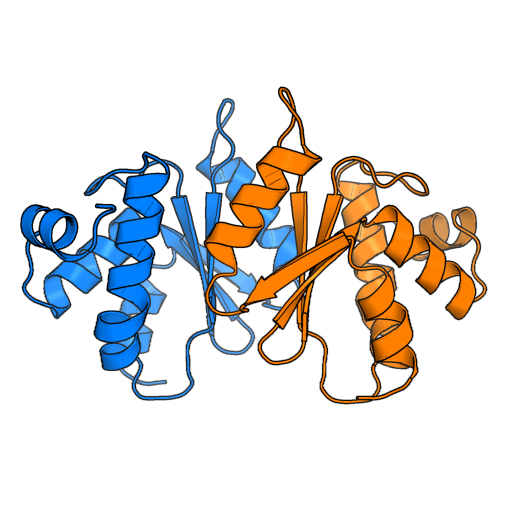 90 LEU A O 1
ATOM 701 N N . HIS A 1 91 ? -5.246 8.664 -5.449 1 98.38 91 HIS A N 1
ATOM 702 C CA . HIS A 1 91 ? -4.668 10 -5.547 1 98.38 91 HIS A CA 1
ATOM 703 C C . HIS A 1 91 ? -3.277 10.047 -4.922 1 98.38 91 HIS A C 1
ATOM 705 O O . HIS A 1 91 ? -3.082 9.578 -3.797 1 98.38 91 HIS A O 1
ATOM 711 N N . PHE A 1 92 ? -2.314 10.578 -5.672 1 98.5 92 PHE A N 1
ATOM 712 C CA . PHE A 1 92 ? -0.959 10.734 -5.156 1 98.5 92 PHE A CA 1
ATOM 713 C C . PHE A 1 92 ? -0.718 12.164 -4.688 1 98.5 92 PHE A C 1
ATOM 715 O O . PHE A 1 92 ? -0.896 13.109 -5.453 1 98.5 92 PHE A O 1
ATOM 722 N N . ILE A 1 93 ? -0.379 12.305 -3.418 1 98.38 93 ILE A N 1
ATOM 723 C CA . ILE A 1 93 ? -0.166 13.609 -2.795 1 98.38 93 ILE A CA 1
ATOM 724 C C . ILE A 1 93 ? 1.214 13.648 -2.143 1 98.38 93 ILE A C 1
ATOM 726 O O . ILE A 1 93 ? 1.594 12.727 -1.424 1 98.38 93 ILE A O 1
ATOM 730 N N . HIS A 1 94 ? 2.012 14.688 -2.459 1 97.81 94 HIS A N 1
ATOM 731 C CA . HIS A 1 94 ? 3.254 14.828 -1.706 1 97.81 94 HIS A CA 1
ATOM 732 C C . HIS A 1 94 ? 2.982 14.93 -0.208 1 97.81 94 HIS A C 1
ATOM 734 O O . HIS A 1 94 ? 2.086 15.656 0.216 1 97.81 94 HIS A O 1
ATOM 740 N N . ALA A 1 95 ? 3.797 14.242 0.55 1 97.94 95 ALA A N 1
ATOM 741 C CA . ALA A 1 95 ? 3.602 14.242 1.998 1 97.94 95 ALA A CA 1
ATOM 742 C C . ALA A 1 95 ? 3.699 15.656 2.564 1 97.94 95 ALA A C 1
ATOM 744 O O . ALA A 1 95 ? 2.93 16.031 3.451 1 97.94 95 ALA A O 1
ATOM 745 N N . ARG A 1 96 ? 4.633 16.391 2.041 1 97.88 96 ARG A N 1
ATOM 746 C CA . ARG A 1 96 ? 4.828 17.75 2.529 1 97.88 96 ARG A CA 1
ATOM 747 C C . ARG A 1 96 ? 3.551 18.562 2.383 1 97.88 96 ARG A C 1
ATOM 749 O O . ARG A 1 96 ? 3.203 19.344 3.271 1 97.88 96 ARG A O 1
ATOM 756 N N . ASP A 1 97 ? 2.773 18.406 1.314 1 98.5 97 ASP A N 1
ATOM 757 C CA . ASP A 1 97 ? 1.562 19.188 1.062 1 98.5 97 ASP A CA 1
ATOM 758 C C . ASP A 1 97 ? 0.424 18.734 1.979 1 98.5 97 ASP A C 1
ATOM 760 O O . ASP A 1 97 ? -0.341 19.562 2.477 1 98.5 97 ASP A O 1
ATOM 764 N N . ALA A 1 98 ? 0.328 17.5 2.172 1 98.56 98 ALA A N 1
ATOM 765 C CA . ALA A 1 98 ? -0.693 16.969 3.072 1 98.56 98 ALA A CA 1
ATOM 766 C C . ALA A 1 98 ? -0.466 17.438 4.504 1 98.56 98 ALA A C 1
ATOM 768 O O . ALA A 1 98 ? -1.403 17.891 5.172 1 98.56 98 ALA A O 1
ATOM 769 N N . VAL A 1 99 ? 0.784 17.359 4.914 1 98.56 99 VAL A N 1
ATOM 770 C CA . VAL A 1 99 ? 1.098 17.75 6.285 1 98.56 99 VAL A CA 1
ATOM 771 C C . VAL A 1 99 ? 0.849 19.25 6.465 1 98.56 99 VAL A C 1
ATOM 773 O O . VAL A 1 99 ? 0.371 19.672 7.516 1 98.56 99 VAL A O 1
ATOM 776 N N . ALA A 1 100 ? 1.179 20.016 5.465 1 98.69 100 ALA A N 1
ATOM 777 C CA . ALA A 1 100 ? 0.917 21.453 5.527 1 98.69 100 ALA A CA 1
ATOM 778 C C . ALA A 1 100 ? -0.574 21.719 5.695 1 98.69 100 ALA A C 1
ATOM 780 O O . ALA A 1 100 ? -0.969 22.531 6.539 1 98.69 100 ALA A O 1
ATOM 781 N N . LEU A 1 101 ? -1.41 21.062 4.945 1 98.69 101 LEU A N 1
ATOM 782 C CA . LEU A 1 101 ? -2.857 21.219 5.035 1 98.69 101 LEU A CA 1
ATOM 783 C C . LEU A 1 101 ? -3.367 20.828 6.414 1 98.69 101 LEU A C 1
ATOM 785 O O . LEU A 1 101 ? -4.16 21.547 7.023 1 98.69 101 LEU A O 1
ATOM 789 N N . LEU A 1 102 ? -2.887 19.703 6.918 1 98.44 102 LEU A N 1
ATOM 790 C CA . LEU A 1 102 ? -3.375 19.188 8.195 1 98.44 102 LEU A CA 1
ATOM 791 C C . LEU A 1 102 ? -2.883 20.047 9.352 1 98.44 102 LEU A C 1
ATOM 793 O O . LEU A 1 102 ? -3.574 20.203 10.359 1 98.44 102 LEU A O 1
ATOM 797 N N . SER A 1 103 ? -1.701 20.531 9.164 1 98.56 103 SER A N 1
ATOM 798 C CA . SER A 1 103 ? -1.21 21.516 10.125 1 98.56 103 SER A CA 1
ATOM 799 C C . SER A 1 103 ? -2.139 22.719 10.211 1 98.56 103 SER A C 1
ATOM 801 O O . SER A 1 103 ? -2.516 23.141 11.305 1 98.56 103 SER A O 1
ATOM 803 N N . G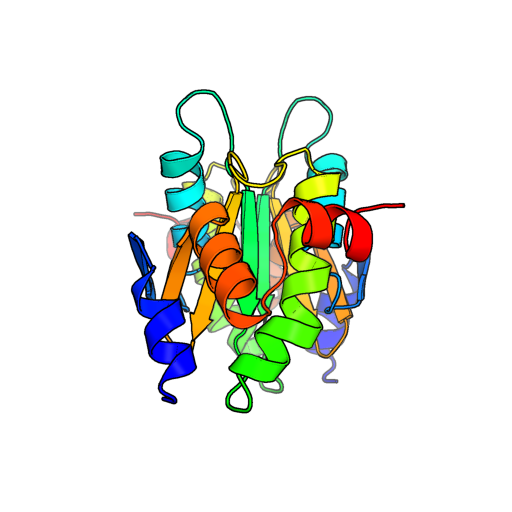LU A 1 104 ? -2.49 23.234 9.094 1 98.44 104 GLU A N 1
ATOM 804 C CA . GLU A 1 104 ? -3.408 24.375 9.031 1 98.44 104 GLU A CA 1
ATOM 805 C C . GLU A 1 104 ? -4.746 24.031 9.68 1 98.44 104 GLU A C 1
ATOM 807 O O . GLU A 1 104 ? -5.262 24.797 10.492 1 98.44 104 GLU A O 1
ATOM 812 N N . TRP A 1 105 ? -5.266 22.891 9.375 1 98.19 105 TRP A N 1
ATOM 813 C CA . TRP A 1 105 ? -6.582 22.484 9.859 1 98.19 105 TRP A CA 1
ATOM 814 C C . TRP A 1 105 ? -6.559 22.266 11.367 1 98.19 105 TRP A C 1
ATOM 816 O O . TRP A 1 105 ? -7.559 22.5 12.055 1 98.19 105 TRP A O 1
ATOM 826 N N . SER A 1 106 ? -5.469 21.766 11.914 1 98.06 106 SER A N 1
ATOM 827 C CA . SER A 1 106 ? -5.367 21.453 13.336 1 98.06 106 SER A CA 1
ATOM 828 C C . SER A 1 106 ? -5.016 22.688 14.156 1 98.06 106 SER A C 1
ATOM 830 O O . SER A 1 106 ? -5.184 22.688 15.383 1 98.06 106 SER A O 1
ATOM 832 N N . GLY A 1 107 ? -4.355 23.609 13.508 1 98.06 107 GLY A N 1
ATOM 833 C CA . GLY A 1 107 ? -3.875 24.797 14.195 1 98.06 107 GLY A CA 1
ATOM 834 C C . GLY A 1 107 ? -2.531 24.594 14.867 1 98.06 107 GLY A C 1
ATOM 835 O O . GLY A 1 107 ? -2.09 25.438 15.656 1 98.06 107 GLY A O 1
ATOM 836 N N . LEU A 1 108 ? -1.889 23.469 14.617 1 98.31 108 LEU A N 1
ATOM 837 C CA . LEU A 1 108 ? -0.585 23.172 15.203 1 98.31 108 LEU A CA 1
ATOM 838 C C . LEU A 1 108 ? 0.536 23.469 14.219 1 98.31 108 LEU A C 1
ATOM 840 O O . LEU A 1 108 ? 0.426 23.141 13.031 1 98.31 108 LEU A O 1
ATOM 844 N N . SER A 1 109 ? 1.584 24.141 14.758 1 98.44 109 SER A N 1
ATOM 845 C CA . SER A 1 109 ? 2.771 24.359 13.938 1 98.44 109 SER A CA 1
ATOM 846 C C . SER A 1 109 ? 3.518 23.047 13.695 1 98.44 109 SER A C 1
ATOM 848 O O . SER A 1 109 ? 3.273 22.047 14.383 1 98.44 109 SER A O 1
ATOM 850 N N . PHE A 1 110 ? 4.469 23.047 12.734 1 98.19 110 PHE A N 1
ATOM 851 C CA . PHE A 1 110 ? 5.273 21.859 12.469 1 98.19 110 PHE A CA 1
ATOM 852 C C . PHE A 1 110 ? 6.07 21.469 13.703 1 98.19 110 PHE A C 1
ATOM 854 O O . PHE A 1 110 ? 6.238 20.266 13.977 1 98.19 110 PHE A O 1
ATOM 861 N N . GLU A 1 111 ? 6.566 22.453 14.375 1 97.69 111 GLU A N 1
ATOM 862 C CA . GLU A 1 111 ? 7.297 22.172 15.609 1 97.69 111 GLU A CA 1
ATOM 863 C C . GLU A 1 111 ? 6.398 21.5 16.641 1 97.69 111 GLU A C 1
ATOM 865 O O . GLU A 1 111 ? 6.812 20.547 17.297 1 97.69 111 GLU A O 1
ATOM 870 N N . GLU A 1 112 ? 5.207 21.953 16.781 1 98.5 112 GLU A N 1
ATOM 871 C CA . GLU A 1 112 ? 4.254 21.359 17.719 1 98.5 112 GLU A CA 1
ATOM 872 C C . GLU A 1 112 ? 3.877 19.938 17.297 1 98.5 112 GLU A C 1
ATOM 874 O O . GLU A 1 112 ? 3.738 19.062 18.156 1 98.5 112 GLU A O 1
ATOM 879 N N . LEU A 1 113 ? 3.662 19.781 16.016 1 98.56 113 LEU A N 1
ATOM 880 C CA . LEU A 1 113 ? 3.354 18.453 15.5 1 98.56 113 LEU A CA 1
ATOM 881 C C . LEU A 1 113 ? 4.461 17.453 15.852 1 98.56 113 LEU A C 1
ATOM 883 O O . LEU A 1 113 ? 4.184 16.344 16.312 1 98.56 113 LEU A O 1
ATOM 887 N N . ARG A 1 114 ? 5.691 17.844 15.656 1 97.75 114 ARG A N 1
ATOM 888 C CA . ARG A 1 114 ? 6.832 16.984 15.953 1 97.75 114 ARG A CA 1
ATOM 889 C C . ARG A 1 114 ? 6.895 16.641 17.438 1 97.75 114 ARG A C 1
ATOM 891 O O . ARG A 1 114 ? 7.137 15.492 17.812 1 97.75 114 ARG A O 1
ATOM 898 N N . LYS A 1 115 ? 6.68 17.625 18.219 1 97.44 115 LYS A N 1
ATOM 899 C CA . LYS A 1 115 ? 6.746 17.438 19.672 1 97.44 115 LYS A CA 1
ATOM 900 C C . LYS A 1 115 ? 5.625 16.531 20.156 1 97.44 115 LYS A C 1
ATOM 902 O O . LYS A 1 115 ? 5.836 15.68 21.016 1 97.44 115 LYS A O 1
ATOM 907 N N . ARG A 1 116 ? 4.484 16.656 19.578 1 97.88 116 ARG A N 1
ATOM 908 C CA . ARG A 1 116 ? 3.293 15.969 20.062 1 97.88 116 ARG A CA 1
ATOM 909 C C . ARG A 1 116 ? 3.213 14.555 19.5 1 97.88 116 ARG A C 1
ATOM 911 O O . ARG A 1 116 ? 2.775 13.633 20.188 1 97.88 116 ARG A O 1
ATOM 918 N N . TYR A 1 117 ? 3.625 14.406 18.203 1 97.12 117 TYR A N 1
ATOM 919 C CA . TYR A 1 117 ? 3.291 13.156 17.531 1 97.12 117 TYR A CA 1
ATOM 920 C C . TYR A 1 117 ? 4.551 12.43 17.062 1 97.12 117 TYR A C 1
ATOM 922 O O . TYR A 1 117 ? 4.484 11.289 16.609 1 97.12 117 TYR A O 1
ATOM 930 N N . GLY A 1 118 ? 5.73 13.062 17.109 1 94.62 118 GLY A N 1
ATOM 931 C CA . GLY A 1 118 ? 6.973 12.422 16.719 1 94.62 118 GLY A CA 1
ATOM 932 C C . GLY A 1 118 ? 7.375 11.273 17.625 1 94.62 118 GLY A C 1
ATOM 933 O O . GLY A 1 118 ? 6.742 11.039 18.656 1 94.62 118 GLY A O 1
ATOM 934 N N . PRO A 1 119 ? 8.32 10.523 17.062 1 90.44 119 PRO A N 1
ATOM 935 C CA . PRO A 1 119 ? 8.781 9.391 17.859 1 90.44 119 PRO A CA 1
ATOM 936 C C . PRO A 1 119 ? 9.398 9.836 19.188 1 90.44 119 PRO A C 1
ATOM 938 O O . PRO A 1 119 ? 9.992 10.914 19.266 1 90.44 119 PRO A O 1
ATOM 941 N N . ARG A 1 120 ? 9.125 9.109 20.234 1 78 120 ARG A N 1
ATOM 942 C CA . ARG A 1 120 ? 9.711 9.383 21.531 1 78 120 ARG A CA 1
ATOM 943 C C . ARG A 1 120 ? 11.102 8.758 21.656 1 78 120 ARG A C 1
ATOM 945 O O . ARG A 1 120 ? 11.359 7.703 21.078 1 78 120 ARG A O 1
ATOM 952 N N . MET B 1 1 ? -14.336 -17.281 7.941 1 74.44 1 MET B N 1
ATOM 953 C CA . MET B 1 1 ? -13.32 -17.281 6.887 1 74.44 1 MET B CA 1
ATOM 954 C C . MET B 1 1 ? -13.336 -18.609 6.133 1 74.44 1 MET B C 1
ATOM 956 O O . MET B 1 1 ? -13.422 -19.672 6.738 1 74.44 1 MET B O 1
ATOM 960 N N . ASP B 1 2 ? -13.359 -18.516 4.758 1 84.31 2 ASP B N 1
ATOM 961 C CA . ASP B 1 2 ? -13.484 -19.734 3.951 1 84.31 2 ASP B CA 1
ATOM 962 C C . ASP B 1 2 ? -12.156 -20.484 3.902 1 84.31 2 ASP B C 1
ATOM 964 O O . ASP B 1 2 ? -11.109 -19.938 4.227 1 84.31 2 ASP B O 1
ATOM 968 N N . ALA B 1 3 ? -12.188 -21.781 3.57 1 90.81 3 ALA B N 1
ATOM 969 C CA . ALA B 1 3 ? -11.047 -22.688 3.605 1 90.81 3 ALA B CA 1
ATOM 970 C C . ALA B 1 3 ? -9.93 -22.219 2.688 1 90.81 3 ALA B C 1
ATOM 972 O O . ALA B 1 3 ? -8.75 -22.312 3.029 1 90.81 3 ALA B O 1
ATOM 973 N N . ASP B 1 4 ? -10.266 -21.719 1.603 1 93.62 4 ASP B N 1
ATOM 974 C CA . ASP B 1 4 ? -9.273 -21.25 0.636 1 93.62 4 ASP B CA 1
ATOM 975 C C . ASP B 1 4 ? -8.492 -20.047 1.174 1 93.62 4 ASP B C 1
ATOM 977 O O . ASP B 1 4 ? -7.277 -19.969 0.996 1 93.62 4 ASP B O 1
ATOM 981 N N . THR B 1 5 ? -9.234 -19.156 1.775 1 95.19 5 THR B N 1
ATOM 982 C CA . THR B 1 5 ? -8.578 -18.016 2.412 1 95.19 5 THR B CA 1
ATOM 983 C C . THR B 1 5 ? -7.574 -18.5 3.461 1 95.19 5 THR B C 1
ATOM 985 O O . THR B 1 5 ? -6.453 -17.984 3.529 1 95.19 5 THR B O 1
ATOM 988 N N . THR B 1 6 ? -7.98 -19.453 4.215 1 95.5 6 THR B N 1
ATOM 989 C CA . THR B 1 6 ? -7.117 -19.984 5.262 1 95.5 6 THR B CA 1
ATOM 990 C C . THR B 1 6 ? -5.84 -20.562 4.664 1 95.5 6 THR B C 1
ATOM 992 O O . THR B 1 6 ? -4.746 -20.359 5.199 1 95.5 6 THR B O 1
ATOM 995 N N . VAL B 1 7 ? -5.934 -21.328 3.604 1 96.94 7 VAL B N 1
ATOM 996 C CA . VAL B 1 7 ? -4.793 -21.953 2.939 1 96.94 7 VAL B CA 1
ATOM 997 C C . VAL B 1 7 ? -3.811 -20.875 2.486 1 96.94 7 VAL B C 1
ATOM 999 O O . VAL B 1 7 ? -2.604 -20.984 2.711 1 96.94 7 VAL B O 1
ATOM 1002 N N . LEU B 1 8 ? -4.383 -19.812 1.918 1 97.62 8 LEU B N 1
ATOM 1003 C CA . LEU B 1 8 ? -3.531 -18.719 1.459 1 97.62 8 LEU B CA 1
ATOM 1004 C C . LEU B 1 8 ? -2.818 -18.062 2.633 1 97.62 8 LEU B C 1
ATOM 1006 O O . LEU B 1 8 ? -1.602 -17.859 2.598 1 97.62 8 LEU B O 1
ATOM 1010 N N . LEU B 1 9 ? -3.584 -17.719 3.658 1 97.75 9 LEU B N 1
ATOM 1011 C CA . LEU B 1 9 ? -3.051 -16.906 4.75 1 97.75 9 LEU B CA 1
ATOM 1012 C C . LEU B 1 9 ? -2.076 -17.719 5.598 1 97.75 9 LEU B C 1
ATOM 1014 O O . LEU B 1 9 ? -1.243 -17.156 6.309 1 97.75 9 LEU B O 1
ATOM 1018 N N . ARG B 1 10 ? -2.07 -19 5.504 1 97.88 10 ARG B N 1
ATOM 1019 C CA . ARG B 1 10 ? -1.128 -19.844 6.219 1 97.88 10 ARG B CA 1
ATOM 1020 C C . ARG B 1 10 ? 0.273 -19.734 5.629 1 97.88 10 ARG B C 1
ATOM 1022 O O . ARG B 1 10 ? 1.257 -20.109 6.27 1 97.88 10 ARG B O 1
ATOM 1029 N N . LEU B 1 11 ? 0.38 -19.219 4.434 1 98.44 11 LEU B N 1
ATOM 1030 C CA . LEU B 1 11 ? 1.674 -19.016 3.787 1 98.44 11 LEU B CA 1
ATOM 1031 C C . LEU B 1 11 ? 2.422 -17.844 4.406 1 98.44 11 LEU B C 1
ATOM 1033 O O . LEU B 1 11 ? 3.607 -17.641 4.133 1 98.44 11 LEU B O 1
ATOM 1037 N N . ALA B 1 12 ? 1.745 -17.078 5.242 1 98.62 12 ALA B N 1
ATOM 1038 C CA . ALA B 1 12 ? 2.33 -15.852 5.754 1 98.62 12 ALA B CA 1
ATOM 1039 C C . ALA B 1 12 ? 3.551 -16.141 6.621 1 98.62 12 ALA B C 1
ATOM 1041 O O . ALA B 1 12 ? 3.498 -16.984 7.516 1 98.62 12 ALA B O 1
ATOM 1042 N N . PHE B 1 13 ? 4.66 -15.406 6.344 1 98.31 13 PHE B N 1
ATOM 1043 C CA . PHE B 1 13 ? 5.863 -15.555 7.152 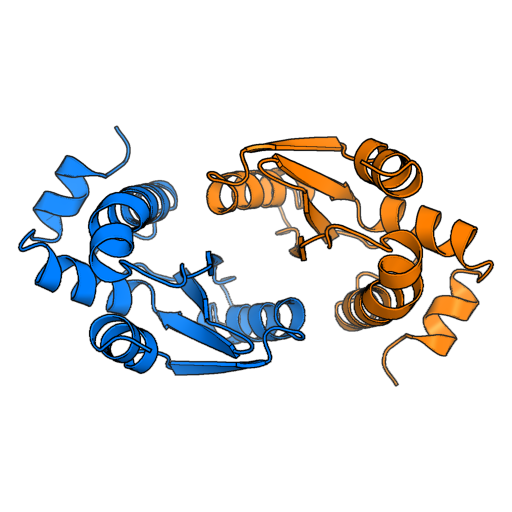1 98.31 13 PHE B CA 1
ATOM 1044 C C . PHE B 1 13 ? 5.887 -14.539 8.289 1 98.31 13 PHE B C 1
ATOM 1046 O O . PHE B 1 13 ? 6.695 -14.648 9.211 1 98.31 13 PHE B O 1
ATOM 1053 N N . ASP B 1 14 ? 5.059 -13.578 8.227 1 98 14 ASP B N 1
ATOM 1054 C CA . ASP B 1 14 ? 4.891 -12.562 9.258 1 98 14 ASP B CA 1
ATOM 1055 C C . ASP B 1 14 ? 3.494 -11.945 9.203 1 98 14 ASP B C 1
ATOM 1057 O O . ASP B 1 14 ? 2.771 -12.125 8.219 1 98 14 ASP B O 1
ATOM 1061 N N . ARG B 1 15 ? 3.119 -11.328 10.297 1 98.25 15 ARG B N 1
ATOM 1062 C CA . ARG B 1 15 ? 1.826 -10.656 10.406 1 98.25 15 ARG B CA 1
ATOM 1063 C C . ARG B 1 15 ? 1.94 -9.367 11.211 1 98.25 15 ARG B C 1
ATOM 1065 O O . ARG B 1 15 ? 2.879 -9.195 11.992 1 98.25 15 ARG B O 1
ATOM 1072 N N . ALA B 1 16 ? 1.057 -8.469 10.953 1 97.69 16 ALA B N 1
ATOM 1073 C CA . ALA B 1 16 ? 0.947 -7.223 11.703 1 97.69 16 ALA B CA 1
ATOM 1074 C C . ALA B 1 16 ? -0.497 -6.727 11.742 1 97.69 16 ALA B C 1
ATOM 1076 O O . ALA B 1 16 ? -1.316 -7.125 10.906 1 97.69 16 ALA B O 1
ATOM 1077 N N . PRO B 1 17 ? -0.806 -5.891 12.758 1 96.31 17 PRO B N 1
ATOM 1078 C CA . PRO B 1 17 ? -2.111 -5.23 12.688 1 96.31 17 PRO B CA 1
ATOM 1079 C C . PRO B 1 17 ? -2.256 -4.348 11.445 1 96.31 17 PRO B C 1
ATOM 1081 O O . PRO B 1 17 ? -1.304 -3.666 11.055 1 96.31 17 PRO B O 1
ATOM 1084 N N . ALA B 1 18 ? -3.459 -4.344 10.836 1 93.75 18 ALA B N 1
ATOM 1085 C CA . ALA B 1 18 ? -3.699 -3.598 9.602 1 93.75 18 ALA B CA 1
ATOM 1086 C C . ALA B 1 18 ? -3.484 -2.104 9.82 1 93.75 18 ALA B C 1
ATOM 1088 O O . ALA B 1 18 ? -3.043 -1.396 8.906 1 93.75 18 ALA B O 1
ATOM 1089 N N . ASN B 1 19 ? -3.738 -1.649 11.039 1 90.06 19 ASN B N 1
ATOM 1090 C CA . ASN B 1 19 ? -3.631 -0.22 11.312 1 90.06 19 ASN B CA 1
ATOM 1091 C C . ASN B 1 19 ? -2.174 0.224 11.406 1 90.06 19 ASN B C 1
ATOM 1093 O O . ASN B 1 19 ? -1.888 1.421 11.469 1 90.06 19 ASN B O 1
ATOM 1097 N N . LEU B 1 20 ? -1.21 -0.705 11.328 1 93.44 20 LEU B N 1
ATOM 1098 C CA . LEU B 1 20 ? 0.217 -0.402 11.344 1 93.44 20 LEU B CA 1
ATOM 1099 C C . LEU B 1 20 ? 0.864 -0.775 10.008 1 93.44 20 LEU B C 1
ATOM 1101 O O . LEU B 1 20 ? 2.078 -0.978 9.945 1 93.44 20 LEU B O 1
ATOM 1105 N N . ALA B 1 21 ? 0.054 -0.816 8.992 1 94.69 21 ALA B N 1
ATOM 1106 C CA . ALA B 1 21 ? 0.468 -1.381 7.707 1 94.69 21 ALA B CA 1
ATOM 1107 C C . ALA B 1 21 ? 1.704 -0.668 7.168 1 94.69 21 ALA B C 1
ATOM 1109 O O . ALA B 1 21 ? 2.684 -1.312 6.789 1 94.69 21 ALA B O 1
ATOM 1110 N N . ASN B 1 22 ? 1.705 0.628 7.168 1 94.75 22 ASN B N 1
ATOM 1111 C CA . ASN B 1 22 ? 2.805 1.374 6.566 1 94.75 22 ASN B CA 1
ATOM 1112 C C . ASN B 1 22 ? 4.125 1.103 7.285 1 94.75 22 ASN B C 1
ATOM 1114 O O . ASN B 1 22 ? 5.145 0.848 6.645 1 94.75 22 ASN B O 1
ATOM 1118 N N . GLN B 1 23 ? 4.109 1.041 8.539 1 93.31 23 GLN B N 1
ATOM 1119 C CA . GLN B 1 23 ? 5.309 0.754 9.32 1 93.31 23 GLN B CA 1
ATOM 1120 C C . GLN B 1 23 ? 5.746 -0.696 9.141 1 93.31 23 GLN B C 1
ATOM 1122 O O . GLN B 1 23 ? 6.938 -0.975 8.984 1 93.31 23 GLN B O 1
ATOM 1127 N N . ALA B 1 24 ? 4.809 -1.535 9.188 1 95.94 24 ALA B N 1
ATOM 1128 C CA . ALA B 1 24 ? 5.109 -2.959 9.062 1 95.94 24 ALA B CA 1
ATOM 1129 C C . ALA B 1 24 ? 5.684 -3.281 7.688 1 95.94 24 ALA B C 1
ATOM 1131 O O . ALA B 1 24 ? 6.648 -4.043 7.574 1 95.94 24 ALA B O 1
ATOM 1132 N N . ILE B 1 25 ? 5.113 -2.711 6.66 1 94.75 25 ILE B N 1
ATOM 1133 C CA . ILE B 1 25 ? 5.578 -2.947 5.301 1 94.75 25 ILE B CA 1
ATOM 1134 C C . ILE B 1 25 ? 7.008 -2.424 5.145 1 94.75 25 ILE B C 1
ATOM 1136 O O . ILE B 1 25 ? 7.855 -3.088 4.543 1 94.75 25 ILE B O 1
ATOM 1140 N N . ASP B 1 26 ? 7.273 -1.329 5.688 1 90.69 26 ASP B N 1
ATOM 1141 C CA . ASP B 1 26 ? 8.617 -0.769 5.633 1 90.69 26 ASP B CA 1
ATOM 1142 C C . ASP B 1 26 ? 9.625 -1.69 6.312 1 90.69 26 ASP B C 1
ATOM 1144 O O . ASP B 1 26 ? 10.727 -1.917 5.793 1 90.69 26 ASP B O 1
ATOM 1148 N N . ARG B 1 27 ? 9.234 -2.156 7.441 1 91 27 ARG B N 1
ATOM 1149 C CA . ARG B 1 27 ? 10.102 -3.084 8.156 1 91 27 ARG B CA 1
ATOM 1150 C C . ARG B 1 27 ? 10.383 -4.328 7.324 1 91 27 ARG B C 1
ATOM 1152 O O . ARG B 1 27 ? 11.531 -4.766 7.219 1 91 27 ARG B O 1
ATOM 1159 N N . ILE B 1 28 ? 9.398 -4.836 6.73 1 94.31 28 ILE B N 1
ATOM 1160 C CA . ILE B 1 28 ? 9.516 -6.062 5.953 1 94.31 28 ILE B CA 1
ATOM 1161 C C . ILE B 1 28 ? 10.367 -5.805 4.711 1 94.31 28 ILE B C 1
ATOM 1163 O O . ILE B 1 28 ? 11.141 -6.664 4.289 1 94.31 28 ILE B O 1
ATOM 1167 N N . ARG B 1 29 ? 10.172 -4.625 4.105 1 91.38 29 ARG B N 1
ATOM 1168 C CA . ARG B 1 29 ? 10.992 -4.27 2.955 1 91.38 29 ARG B CA 1
ATOM 1169 C C . ARG B 1 29 ? 12.477 -4.355 3.297 1 91.38 29 ARG B C 1
ATOM 1171 O O . ARG B 1 29 ? 13.273 -4.848 2.498 1 91.38 29 ARG B O 1
ATOM 1178 N N . GLU B 1 30 ? 12.797 -3.857 4.395 1 85.62 30 GLU B N 1
ATOM 1179 C CA . GLU B 1 30 ? 14.188 -3.871 4.844 1 85.62 30 GLU B CA 1
ATOM 1180 C C . GLU B 1 30 ? 14.664 -5.293 5.113 1 85.62 30 GLU B C 1
ATOM 1182 O O . GLU B 1 30 ? 15.797 -5.652 4.777 1 85.62 30 GLU B O 1
ATOM 1187 N N . GLU B 1 31 ? 13.836 -6.062 5.641 1 86.88 31 GLU B N 1
ATOM 1188 C CA . GLU B 1 31 ? 14.18 -7.434 6.008 1 86.88 31 GLU B CA 1
ATOM 1189 C C . GLU B 1 31 ? 14.328 -8.32 4.773 1 86.88 31 GLU B C 1
ATOM 1191 O O . GLU B 1 31 ? 15.266 -9.109 4.684 1 86.88 31 GLU B O 1
ATOM 1196 N N . VAL B 1 32 ? 13.406 -8.195 3.838 1 84.75 32 VAL B N 1
ATOM 1197 C CA . VAL B 1 32 ? 13.383 -9.039 2.65 1 84.75 32 VAL B CA 1
ATOM 1198 C C . VAL B 1 32 ? 14.43 -8.562 1.648 1 84.75 32 VAL B C 1
ATOM 1200 O O . VAL B 1 32 ? 15.078 -9.375 0.986 1 84.75 32 VAL B O 1
ATOM 1203 N N . GLY B 1 33 ? 14.492 -7.273 1.396 1 79.12 33 GLY B N 1
ATOM 1204 C CA . GLY B 1 33 ? 15.438 -6.723 0.436 1 79.12 33 GLY B CA 1
ATOM 1205 C C . GLY B 1 33 ? 16.891 -6.895 0.855 1 79.12 33 GLY B C 1
ATOM 1206 O O . GLY B 1 33 ? 17.781 -6.938 0.009 1 79.12 33 GLY B O 1
ATOM 1207 N N . GLY B 1 34 ? 17.125 -7.102 2.033 1 64.5 34 GLY B N 1
ATOM 1208 C CA . GLY B 1 34 ? 18.5 -7.172 2.525 1 64.5 34 GLY B CA 1
ATOM 1209 C C . GLY B 1 34 ? 19.234 -5.855 2.41 1 64.5 34 GLY B C 1
ATOM 1210 O O . GLY B 1 34 ? 18.625 -4.793 2.314 1 64.5 34 GLY B O 1
ATOM 1211 N N . GLU B 1 35 ? 20.578 -5.871 2.479 1 55.16 35 GLU B N 1
ATOM 1212 C CA . GLU B 1 35 ? 21.469 -4.715 2.566 1 55.16 35 GLU B CA 1
ATOM 1213 C C . GLU B 1 35 ? 21.469 -3.916 1.265 1 55.16 35 GLU B C 1
ATOM 1215 O O . GLU B 1 35 ? 21.688 -2.703 1.274 1 55.16 35 GLU B O 1
ATOM 1220 N N . SER B 1 36 ? 21.172 -4.637 0.229 1 53.72 36 SER B N 1
ATOM 1221 C CA . SER B 1 36 ? 21.484 -3.934 -1.011 1 53.72 36 SER B CA 1
ATOM 1222 C C . SER B 1 36 ? 20.25 -3.756 -1.876 1 53.72 36 SER B C 1
ATOM 1224 O O . SER B 1 36 ? 20.328 -3.227 -2.986 1 53.72 36 SER B O 1
ATOM 1226 N N . SER B 1 37 ? 19.062 -4.301 -1.296 1 62.75 37 SER B N 1
ATOM 1227 C CA . SER B 1 37 ? 17.922 -4.16 -2.209 1 62.75 37 SER B CA 1
ATOM 1228 C C . SER B 1 37 ? 16.625 -3.936 -1.446 1 62.75 37 SER B C 1
ATOM 1230 O O . SER B 1 37 ? 16.469 -4.398 -0.313 1 62.75 37 SER B O 1
ATOM 1232 N N . TYR B 1 38 ? 15.867 -2.938 -1.854 1 72.12 38 TYR B N 1
ATOM 1233 C CA . TYR B 1 38 ? 14.547 -2.688 -1.292 1 72.12 38 TYR B CA 1
ATOM 1234 C C . TYR B 1 38 ? 13.5 -3.588 -1.938 1 72.12 38 TYR B C 1
ATOM 1236 O O . TYR B 1 38 ? 13.367 -3.615 -3.164 1 72.12 38 TYR B O 1
ATOM 1244 N N . ALA B 1 39 ? 13.031 -4.453 -1.047 1 88.5 39 ALA B N 1
ATOM 1245 C CA . ALA B 1 39 ? 11.969 -5.34 -1.523 1 88.5 39 ALA B CA 1
ATOM 1246 C C . ALA B 1 39 ? 10.719 -4.551 -1.886 1 88.5 39 ALA B C 1
ATOM 1248 O O . ALA B 1 39 ? 10.531 -3.422 -1.425 1 88.5 39 ALA B O 1
ATOM 1249 N N . THR B 1 40 ? 10.047 -5.137 -2.742 1 91.38 40 THR B N 1
ATOM 1250 C CA . THR B 1 40 ? 8.812 -4.516 -3.215 1 91.38 40 THR B CA 1
ATOM 1251 C C . THR B 1 40 ? 7.59 -5.215 -2.629 1 91.38 40 THR B C 1
ATOM 1253 O O . THR B 1 40 ? 7.531 -6.445 -2.594 1 91.38 40 THR B O 1
ATOM 1256 N N . SER B 1 41 ? 6.688 -4.391 -2.125 1 94 41 SER B N 1
ATOM 1257 C CA . SER B 1 41 ? 5.418 -4.926 -1.638 1 94 41 SER B CA 1
ATOM 1258 C C . SER B 1 41 ? 4.34 -4.859 -2.715 1 94 41 SER B C 1
ATOM 1260 O O . SER B 1 41 ? 4.191 -3.84 -3.391 1 94 41 SER B O 1
ATOM 1262 N N . TYR B 1 42 ? 3.66 -5.969 -2.938 1 96.44 42 TYR B N 1
ATOM 1263 C CA . TYR B 1 42 ? 2.418 -6.004 -3.703 1 96.44 42 TYR B CA 1
ATOM 1264 C C . TYR B 1 42 ? 1.212 -6.105 -2.777 1 96.44 42 TYR B C 1
ATOM 1266 O O . TYR B 1 42 ? 1.028 -7.117 -2.096 1 96.44 42 TYR B O 1
ATOM 1274 N N . GLU B 1 43 ? 0.413 -5.074 -2.727 1 94.25 43 GLU B N 1
ATOM 1275 C CA . GLU B 1 43 ? -0.646 -4.992 -1.726 1 94.25 43 GLU B CA 1
ATOM 1276 C C . GLU B 1 43 ? -1.964 -5.539 -2.271 1 94.25 43 GLU B C 1
ATOM 1278 O O . GLU B 1 43 ? -2.314 -5.289 -3.426 1 94.25 43 GLU B O 1
ATOM 1283 N N . ILE B 1 44 ? -2.652 -6.312 -1.422 1 94.75 44 ILE B N 1
ATOM 1284 C CA . ILE B 1 44 ? -3.898 -6.98 -1.778 1 94.75 44 ILE B CA 1
ATOM 1285 C C . ILE B 1 44 ? -4.93 -6.781 -0.668 1 94.75 44 ILE B C 1
ATOM 1287 O O . ILE B 1 44 ? -4.637 -7.012 0.507 1 94.75 44 ILE B O 1
ATOM 1291 N N . LEU B 1 45 ? -6.086 -6.332 -1.028 1 92.06 45 LEU B N 1
ATOM 1292 C CA . LEU B 1 45 ? -7.238 -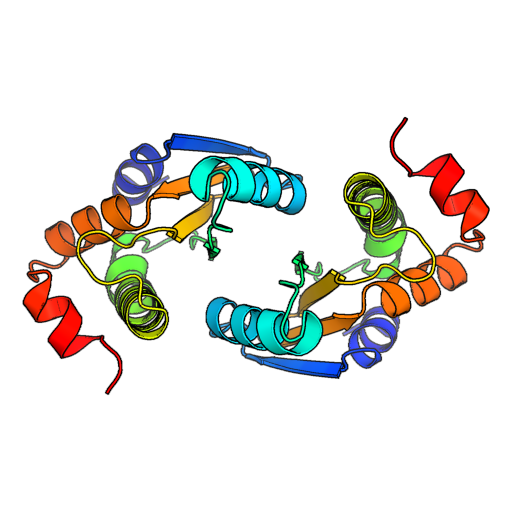6.398 -0.133 1 92.06 45 LEU B CA 1
ATOM 1293 C C . LEU B 1 45 ? -8.133 -7.582 -0.484 1 92.06 45 LEU B C 1
ATOM 1295 O O . LEU B 1 45 ? -8.797 -7.574 -1.521 1 92.06 45 LEU B O 1
ATOM 1299 N N . LEU B 1 46 ? -8.148 -8.492 0.404 1 93.75 46 LEU B N 1
ATOM 1300 C CA . LEU B 1 46 ? -8.969 -9.664 0.121 1 93.75 46 LEU B CA 1
ATOM 1301 C C . LEU B 1 46 ? -10.453 -9.328 0.216 1 93.75 46 LEU B C 1
ATOM 1303 O O . LEU B 1 46 ? -10.875 -8.648 1.149 1 93.75 46 LEU B O 1
ATOM 1307 N N . PRO B 1 47 ? -11.164 -9.836 -0.744 1 90.12 47 PRO B N 1
ATOM 1308 C CA . PRO B 1 47 ? -12.609 -9.648 -0.624 1 90.12 47 PRO B CA 1
ATOM 1309 C C . PRO B 1 47 ? -13.234 -10.547 0.441 1 90.12 47 PRO B C 1
ATOM 1311 O O . PRO B 1 47 ? -12.609 -11.516 0.889 1 90.12 47 PRO B O 1
ATOM 1314 N N . ASP B 1 48 ? -14.414 -10.266 0.906 1 86.25 48 ASP B N 1
ATOM 1315 C CA . ASP B 1 48 ? -15.109 -11.016 1.947 1 86.25 48 ASP B CA 1
ATOM 1316 C C . ASP B 1 48 ? -15.641 -12.344 1.407 1 86.25 48 ASP B C 1
ATOM 1318 O O . ASP B 1 48 ? -15.828 -13.297 2.166 1 86.25 48 ASP B O 1
ATOM 1322 N N . GLY B 1 49 ? -15.828 -12.539 0.165 1 85.44 49 GLY B N 1
ATOM 1323 C CA . GLY B 1 49 ? -16.359 -13.75 -0.43 1 85.44 49 GLY B CA 1
ATOM 1324 C C . GLY B 1 49 ? -15.828 -14.016 -1.823 1 85.44 49 GLY B C 1
ATOM 1325 O O . GLY B 1 49 ? -15.188 -13.156 -2.424 1 85.44 49 GLY B O 1
ATOM 1326 N N . ASN B 1 50 ? -15.922 -15.383 -2.154 1 89.5 50 ASN B N 1
ATOM 1327 C CA . ASN B 1 50 ? -15.477 -15.805 -3.48 1 89.5 50 ASN B CA 1
ATOM 1328 C C . ASN B 1 50 ? -13.984 -15.547 -3.684 1 89.5 50 ASN B C 1
ATOM 1330 O O . ASN B 1 50 ? -13.578 -15.016 -4.719 1 89.5 50 ASN B O 1
ATOM 1334 N N . VAL B 1 51 ? -13.305 -15.953 -2.617 1 94.5 51 VAL B N 1
ATOM 1335 C CA . VAL B 1 51 ? -11.898 -15.57 -2.582 1 94.5 51 VAL B CA 1
ATOM 1336 C C . VAL B 1 51 ? -11.133 -16.328 -3.66 1 94.5 51 VAL B C 1
ATOM 1338 O O . VAL B 1 51 ? -10.359 -15.734 -4.418 1 94.5 51 VAL B O 1
ATOM 1341 N N . ARG B 1 52 ? -11.406 -17.625 -3.766 1 95.69 52 ARG B N 1
ATOM 1342 C CA . ARG B 1 52 ? -10.617 -18.406 -4.711 1 95.69 52 ARG B CA 1
ATOM 1343 C C . ARG B 1 52 ? -10.875 -17.953 -6.145 1 95.69 52 ARG B C 1
ATOM 1345 O O . ARG B 1 52 ? -9.938 -17.672 -6.891 1 95.69 52 ARG B O 1
ATOM 1352 N N . PRO B 1 53 ? -12.086 -17.812 -6.582 1 96.25 53 PRO B N 1
ATOM 1353 C CA . PRO B 1 53 ? -12.297 -17.281 -7.926 1 96.25 53 PRO B CA 1
ATOM 1354 C C . PRO B 1 53 ? -11.664 -15.898 -8.117 1 96.25 53 PRO B C 1
ATOM 1356 O O . PRO B 1 53 ? -11.094 -15.625 -9.18 1 96.25 53 PRO B O 1
ATOM 1359 N N . TRP B 1 54 ? -11.773 -15.07 -7.16 1 96 54 TRP B N 1
ATOM 1360 C CA . TRP B 1 54 ? -11.18 -13.742 -7.246 1 96 54 TRP B CA 1
ATOM 1361 C C . TRP B 1 54 ? -9.664 -13.836 -7.359 1 96 54 TRP B C 1
ATOM 1363 O O . TRP B 1 54 ? -9.047 -13.117 -8.148 1 96 54 TRP B O 1
ATOM 1373 N N . LEU B 1 55 ? -9.07 -14.711 -6.617 1 97.44 55 LEU B N 1
ATOM 1374 C CA . LEU B 1 55 ? -7.625 -14.906 -6.664 1 97.44 55 LEU B CA 1
ATOM 1375 C C . LEU B 1 55 ? -7.184 -15.391 -8.039 1 97.44 55 LEU B C 1
ATOM 1377 O O . LEU B 1 55 ? -6.195 -14.898 -8.586 1 97.44 55 LEU B O 1
ATOM 1381 N N . LEU B 1 56 ? -7.895 -16.266 -8.578 1 98.06 56 LEU B N 1
ATOM 1382 C CA . LEU B 1 56 ? -7.488 -16.906 -9.82 1 98.06 56 LEU B CA 1
ATOM 1383 C C . LEU B 1 56 ? -7.828 -16.031 -11.023 1 98.06 56 LEU B C 1
ATOM 1385 O O . LEU B 1 56 ? -7.039 -15.938 -11.969 1 98.06 56 LEU B O 1
ATOM 1389 N N . ASP B 1 57 ? -8.93 -15.336 -10.953 1 96.56 57 ASP B N 1
ATOM 1390 C CA . ASP B 1 57 ? -9.414 -14.617 -12.133 1 96.56 57 ASP B CA 1
ATOM 1391 C C . ASP B 1 57 ? -8.953 -13.164 -12.117 1 96.56 57 ASP B C 1
ATOM 1393 O O . ASP B 1 57 ? -8.797 -12.539 -13.172 1 96.56 57 ASP B O 1
ATOM 1397 N N . TYR B 1 58 ? -8.766 -12.664 -10.977 1 95.31 58 TYR B N 1
ATOM 1398 C CA . TYR B 1 58 ? -8.453 -11.242 -10.867 1 95.31 58 TYR B CA 1
ATOM 1399 C C . TYR B 1 58 ? -7.012 -11.039 -10.422 1 95.31 58 TYR B C 1
ATOM 1401 O O . TYR B 1 58 ? -6.242 -10.336 -11.086 1 95.31 58 TYR B O 1
ATOM 1409 N N . LEU B 1 59 ? -6.625 -11.664 -9.398 1 96.81 59 LEU B N 1
ATOM 1410 C CA . LEU B 1 59 ? -5.312 -11.391 -8.82 1 96.81 59 LEU B CA 1
ATOM 1411 C C . LEU B 1 59 ? -4.207 -12.023 -9.656 1 96.81 59 LEU B C 1
ATOM 1413 O O . LEU B 1 59 ? -3.225 -11.367 -10 1 96.81 59 LEU B O 1
ATOM 1417 N N . LEU B 1 60 ? -4.34 -13.289 -9.938 1 98.19 60 LEU B N 1
ATOM 1418 C CA . LEU B 1 60 ? -3.258 -14.062 -10.539 1 98.19 60 LEU B CA 1
ATOM 1419 C C . LEU B 1 60 ? -2.791 -13.414 -11.836 1 98.19 60 LEU B C 1
ATOM 1421 O O . LEU B 1 60 ? -1.599 -13.156 -12.016 1 98.19 60 LEU B O 1
ATOM 1425 N N . PRO B 1 61 ? -3.668 -13.07 -12.766 1 97.81 61 PRO B N 1
ATOM 1426 C CA . PRO B 1 61 ? -3.203 -12.43 -13.992 1 97.81 61 PRO B CA 1
ATOM 1427 C C . PRO B 1 61 ? -2.432 -11.141 -13.734 1 97.81 61 PRO B C 1
ATOM 1429 O O . PRO B 1 61 ? -1.389 -10.906 -14.352 1 97.81 61 PRO B O 1
ATOM 1432 N N . ARG B 1 62 ? -2.908 -10.328 -12.852 1 96.62 62 ARG B N 1
ATOM 1433 C CA . ARG B 1 62 ? -2.314 -9.023 -12.562 1 96.62 62 ARG B CA 1
ATOM 1434 C C . ARG B 1 62 ? -0.984 -9.18 -11.836 1 96.62 62 ARG B C 1
ATOM 1436 O O . ARG B 1 62 ? -0.041 -8.43 -12.086 1 96.62 62 ARG B O 1
ATOM 1443 N N . LEU B 1 63 ? -0.947 -10.164 -10.961 1 97.75 63 LEU B N 1
ATOM 1444 C CA . LEU B 1 63 ? 0.281 -10.43 -10.219 1 97.75 63 LEU B CA 1
ATOM 1445 C C . LEU B 1 63 ? 1.388 -10.906 -11.148 1 97.75 63 LEU B C 1
ATOM 1447 O O . LEU B 1 63 ? 2.523 -10.43 -11.07 1 97.75 63 LEU B O 1
ATOM 1451 N N . VAL B 1 64 ? 1.071 -11.773 -12.008 1 98.25 64 VAL B N 1
ATOM 1452 C CA . VAL B 1 64 ? 2.059 -12.297 -12.953 1 98.25 64 VAL B CA 1
ATOM 1453 C C . VAL B 1 64 ? 2.555 -11.172 -13.859 1 98.25 64 VAL B C 1
ATOM 1455 O O . VAL B 1 64 ? 3.762 -11.023 -14.062 1 98.25 64 VAL B O 1
ATOM 1458 N N . ASP B 1 65 ? 1.648 -10.422 -14.383 1 97.38 65 ASP B N 1
ATOM 1459 C CA . ASP B 1 65 ? 2.033 -9.297 -15.227 1 97.38 65 ASP B CA 1
ATOM 1460 C C . ASP B 1 65 ? 2.969 -8.344 -14.477 1 97.38 65 ASP B C 1
ATOM 1462 O O . ASP B 1 65 ? 4 -7.934 -15.016 1 97.38 65 ASP B O 1
ATOM 1466 N N . TYR B 1 66 ? 2.629 -8.062 -13.273 1 96.31 66 TYR B N 1
ATOM 1467 C CA . TYR B 1 66 ? 3.422 -7.168 -12.445 1 96.31 66 TYR B CA 1
ATOM 1468 C C . TYR B 1 66 ? 4.816 -7.73 -12.211 1 96.31 66 TYR B C 1
ATOM 1470 O O . TYR B 1 66 ? 5.816 -7.039 -12.414 1 96.31 66 TYR B O 1
ATOM 1478 N N . LEU B 1 67 ? 4.867 -8.922 -11.789 1 96.75 67 LEU B N 1
ATOM 1479 C CA . LEU B 1 67 ? 6.137 -9.562 -11.469 1 96.75 67 LEU B CA 1
ATOM 1480 C C . LEU B 1 67 ? 7.047 -9.609 -12.695 1 96.75 67 LEU B C 1
ATOM 1482 O O . LEU B 1 67 ? 8.211 -9.219 -12.617 1 96.75 67 LEU B O 1
ATOM 1486 N N . GLU B 1 68 ? 6.523 -10.031 -13.742 1 96.81 68 GLU B N 1
ATOM 1487 C CA . GLU B 1 68 ? 7.312 -10.148 -14.969 1 96.81 68 GLU B CA 1
ATOM 1488 C C . GLU B 1 68 ? 7.773 -8.773 -15.461 1 96.81 68 GLU B C 1
ATOM 1490 O O . GLU B 1 68 ? 8.898 -8.633 -15.938 1 96.81 68 GLU B O 1
ATOM 1495 N N . SER B 1 69 ? 6.965 -7.82 -15.336 1 93.19 69 SER B N 1
ATOM 1496 C CA . SER B 1 69 ? 7.289 -6.469 -15.789 1 93.19 69 SER B CA 1
ATOM 1497 C C . SER B 1 69 ? 8.398 -5.855 -14.945 1 93.19 69 SER B C 1
ATOM 1499 O O . SER B 1 69 ? 9.156 -5.012 -15.422 1 93.19 69 SER B O 1
ATOM 1501 N N . ARG B 1 70 ? 8.555 -6.336 -13.727 1 90.69 70 ARG B N 1
ATOM 1502 C CA . ARG B 1 70 ? 9.531 -5.75 -12.812 1 90.69 70 ARG B CA 1
ATOM 1503 C C . ARG B 1 70 ? 10.82 -6.559 -12.789 1 90.69 70 ARG B C 1
ATOM 1505 O O . ARG B 1 70 ? 11.75 -6.234 -12.047 1 90.69 70 ARG B O 1
ATOM 1512 N N . GLY B 1 71 ? 10.781 -7.598 -13.492 1 92 71 GLY B N 1
ATOM 1513 C CA . GLY B 1 71 ? 11.961 -8.445 -13.555 1 92 71 GLY B CA 1
ATOM 1514 C C . GLY B 1 71 ? 12.023 -9.477 -12.445 1 92 71 GLY B C 1
ATOM 1515 O O . GLY B 1 71 ? 13.016 -10.188 -12.297 1 92 71 GLY B O 1
ATOM 1516 N N . ALA B 1 72 ? 11.016 -9.469 -11.617 1 93.75 72 ALA B N 1
ATOM 1517 C CA . ALA B 1 72 ? 10.883 -10.523 -10.617 1 93.75 72 ALA B CA 1
ATOM 1518 C C . ALA B 1 72 ? 10.258 -11.773 -11.219 1 93.75 72 ALA B C 1
ATOM 1520 O O . ALA B 1 72 ? 9.164 -12.188 -10.805 1 93.75 72 ALA B O 1
ATOM 1521 N N . LYS B 1 73 ? 10.906 -12.43 -11.961 1 95.88 73 LYS B N 1
ATOM 1522 C CA . LYS B 1 73 ? 10.383 -13.445 -12.867 1 95.88 73 LYS B CA 1
ATOM 1523 C C . LYS B 1 73 ? 10 -14.711 -12.117 1 95.88 73 LYS B C 1
ATOM 1525 O O . LYS B 1 73 ? 10.625 -15.055 -11.109 1 95.88 73 LYS B O 1
ATOM 1530 N N . LEU B 1 74 ? 8.969 -15.398 -12.641 1 97.12 74 LEU B N 1
ATOM 1531 C CA . LEU B 1 74 ? 8.594 -16.719 -12.141 1 97.12 74 LEU B CA 1
ATOM 1532 C C . LEU B 1 74 ? 9.688 -17.734 -12.406 1 97.12 74 LEU B C 1
ATOM 1534 O O . LEU B 1 74 ? 10.398 -17.641 -13.414 1 97.12 74 LEU B O 1
ATOM 1538 N N . PRO B 1 75 ? 9.867 -18.656 -11.492 1 97.12 75 PRO B N 1
ATOM 1539 C CA . PRO B 1 75 ? 9.094 -18.953 -10.281 1 97.12 75 PRO B CA 1
ATOM 1540 C C . PRO B 1 75 ? 9.672 -18.281 -9.031 1 97.12 75 PRO B C 1
ATOM 1542 O O . PRO B 1 75 ? 9.07 -18.359 -7.961 1 97.12 75 PRO B O 1
ATOM 1545 N N . HIS B 1 76 ? 10.758 -17.609 -9.094 1 96.19 76 HIS B N 1
ATOM 1546 C CA . HIS B 1 76 ? 11.477 -17.156 -7.906 1 96.19 76 HIS B CA 1
ATOM 1547 C C . HIS B 1 76 ? 10.859 -15.891 -7.336 1 96.19 76 HIS B C 1
ATOM 1549 O O . HIS B 1 76 ? 10.867 -15.68 -6.121 1 96.19 76 HIS B O 1
ATOM 1555 N N . CYS B 1 77 ? 10.414 -15.008 -8.234 1 95.5 77 CYS B N 1
ATOM 1556 C CA . CYS B 1 77 ? 9.758 -13.766 -7.848 1 95.5 77 CYS B CA 1
ATOM 1557 C C . CYS B 1 77 ? 10.617 -12.977 -6.871 1 95.5 77 CYS B C 1
ATOM 1559 O O . CYS B 1 77 ? 10.125 -12.516 -5.836 1 95.5 77 CYS B O 1
ATOM 1561 N N . GLY B 1 78 ? 11.836 -12.852 -7.23 1 91.75 78 GLY B N 1
ATOM 1562 C CA . GLY B 1 78 ? 12.82 -12.305 -6.309 1 91.75 78 GLY B CA 1
ATOM 1563 C C . GLY B 1 78 ? 12.5 -10.891 -5.867 1 91.75 78 GLY B C 1
ATOM 1564 O O . GLY B 1 78 ? 12.156 -10.039 -6.695 1 91.75 78 GLY B O 1
ATOM 1565 N N . GLY B 1 79 ? 12.539 -10.656 -4.543 1 90.81 79 GLY B N 1
ATOM 1566 C CA . GLY B 1 79 ? 12.469 -9.312 -4 1 90.81 79 GLY B CA 1
ATOM 1567 C C . GLY B 1 79 ? 11.047 -8.797 -3.863 1 90.81 79 GLY B C 1
ATOM 1568 O O . GLY B 1 79 ? 10.836 -7.605 -3.635 1 90.81 79 GLY B O 1
ATOM 1569 N N . VAL B 1 80 ? 10.094 -9.688 -4.098 1 94.69 80 VAL B N 1
ATOM 1570 C CA . VAL B 1 80 ? 8.711 -9.227 -4.012 1 94.69 80 VAL B CA 1
ATOM 1571 C C . VAL B 1 80 ? 7.957 -10.039 -2.961 1 94.69 80 VAL B C 1
ATOM 1573 O O . VAL B 1 80 ? 8.102 -11.266 -2.889 1 94.69 80 VAL B O 1
ATOM 1576 N N . PHE B 1 81 ? 7.25 -9.336 -2.119 1 96.94 81 PHE B N 1
ATOM 1577 C CA . PHE B 1 81 ? 6.324 -9.977 -1.19 1 96.94 81 PHE B CA 1
ATOM 1578 C C . PHE B 1 81 ? 4.938 -9.352 -1.296 1 96.94 81 PHE B C 1
ATOM 1580 O O . PHE B 1 81 ? 4.785 -8.25 -1.825 1 96.94 81 PHE B O 1
ATOM 1587 N N . LEU B 1 82 ? 3.926 -10.172 -0.899 1 97.94 82 LEU B N 1
ATOM 1588 C CA . LEU B 1 82 ? 2.547 -9.703 -0.852 1 97.94 82 LEU B CA 1
ATOM 1589 C C . LEU B 1 82 ? 2.193 -9.188 0.54 1 97.94 82 LEU B C 1
ATOM 1591 O O . LEU B 1 82 ? 2.57 -9.797 1.545 1 97.94 82 LEU B O 1
ATOM 1595 N N . SER B 1 83 ? 1.603 -8.047 0.581 1 97.56 83 SER B N 1
ATOM 1596 C CA . SER B 1 83 ? 0.919 -7.539 1.765 1 97.56 83 SER B CA 1
ATOM 1597 C C . SER B 1 83 ? -0.589 -7.738 1.661 1 97.56 83 SER B C 1
ATOM 1599 O O . SER B 1 83 ? -1.277 -6.969 0.986 1 97.56 83 SER B O 1
ATOM 1601 N N . VAL B 1 84 ? -1.11 -8.758 2.35 1 97.38 84 VAL B N 1
ATOM 1602 C CA . VAL B 1 84 ? -2.492 -9.195 2.186 1 97.38 84 VAL B CA 1
ATOM 1603 C C . VAL B 1 84 ? -3.326 -8.734 3.377 1 97.38 84 VAL B C 1
ATOM 1605 O O . VAL B 1 84 ? -3.168 -9.242 4.492 1 97.38 84 VAL B O 1
ATOM 1608 N N . PHE B 1 85 ? -4.18 -7.777 3.08 1 94.94 85 PHE B N 1
ATOM 1609 C CA . PHE B 1 85 ? -5.129 -7.328 4.094 1 94.94 85 PHE B CA 1
ATOM 1610 C C . PHE B 1 85 ? -6.305 -8.289 4.203 1 94.94 85 PHE B C 1
ATOM 1612 O O . PHE B 1 85 ? -7.023 -8.516 3.227 1 94.94 85 PHE B O 1
ATOM 1619 N N . SER B 1 86 ? -6.535 -8.836 5.359 1 94.31 86 SER B N 1
ATOM 1620 C CA . SER B 1 86 ? -7.672 -9.688 5.707 1 94.31 86 SER B CA 1
ATOM 1621 C C . SER B 1 86 ? -8.273 -9.289 7.051 1 94.31 86 SER B C 1
ATOM 1623 O O . SER B 1 86 ? -7.73 -9.633 8.102 1 94.31 86 SER B O 1
ATOM 1625 N N . GLY B 1 87 ? -9.367 -8.57 6.926 1 89.88 87 GLY B N 1
ATOM 1626 C CA . GLY B 1 87 ? -9.891 -7.977 8.148 1 89.88 87 GLY B CA 1
ATOM 1627 C C . GLY B 1 87 ? -8.953 -6.965 8.773 1 89.88 87 GLY B C 1
ATOM 1628 O O . GLY B 1 87 ? -8.492 -6.039 8.102 1 89.88 87 GLY B O 1
ATOM 1629 N N . ASP B 1 88 ? -8.641 -7.176 10.062 1 93.31 88 ASP B N 1
ATOM 1630 C CA . ASP B 1 88 ? -7.809 -6.227 10.797 1 93.31 88 ASP B CA 1
ATOM 1631 C C . ASP B 1 88 ? -6.352 -6.684 10.844 1 93.31 88 ASP B C 1
ATOM 1633 O O . ASP B 1 88 ? -5.547 -6.141 11.602 1 93.31 88 ASP B O 1
ATOM 1637 N N . THR B 1 89 ? -6.105 -7.691 10.031 1 96.56 89 THR B N 1
ATOM 1638 C CA . THR B 1 89 ? -4.758 -8.25 10.062 1 96.56 89 THR B CA 1
ATOM 1639 C C . THR B 1 89 ? -4.098 -8.133 8.695 1 96.56 89 THR B C 1
ATOM 1641 O O . THR B 1 89 ? -4.754 -8.305 7.664 1 96.56 89 THR B O 1
ATOM 1644 N N . LEU B 1 90 ? -2.863 -7.785 8.68 1 97.75 90 LEU B N 1
ATOM 1645 C CA . LEU B 1 90 ? -1.983 -7.766 7.516 1 97.75 90 LEU B CA 1
ATOM 1646 C C . LEU B 1 90 ? -1.077 -8.992 7.5 1 97.75 90 LEU B C 1
ATOM 1648 O O . LEU B 1 90 ? -0.4 -9.281 8.484 1 97.75 90 LEU B O 1
ATOM 1652 N N . HIS B 1 91 ? -1.151 -9.75 6.426 1 98.44 91 HIS B N 1
ATOM 1653 C CA . HIS B 1 91 ? -0.332 -10.945 6.262 1 98.44 91 HIS B CA 1
ATOM 1654 C C . HIS B 1 91 ? 0.729 -10.742 5.188 1 98.44 91 HIS B C 1
ATOM 1656 O O . HIS B 1 91 ? 0.422 -10.289 4.082 1 98.44 91 HIS B O 1
ATOM 1662 N N . PHE B 1 92 ? 1.964 -11.047 5.52 1 98.5 92 PHE B N 1
ATOM 1663 C CA . PHE B 1 92 ? 3.053 -10.953 4.555 1 98.5 92 PHE B CA 1
ATOM 1664 C C . PHE B 1 92 ? 3.385 -12.328 3.979 1 98.5 92 PHE B C 1
ATOM 1666 O O . PHE B 1 92 ? 3.68 -13.266 4.723 1 98.5 92 PHE B O 1
ATOM 1673 N N . ILE B 1 93 ? 3.271 -12.438 2.674 1 98.38 93 ILE B N 1
ATOM 1674 C CA . ILE B 1 93 ? 3.5 -13.695 1.973 1 98.38 93 ILE B CA 1
ATOM 1675 C C . ILE B 1 93 ? 4.539 -13.492 0.873 1 98.38 93 ILE B C 1
ATOM 1677 O O . ILE B 1 93 ? 4.453 -12.539 0.096 1 98.38 93 ILE B O 1
ATOM 1681 N N . HIS B 1 94 ? 5.586 -14.344 0.85 1 97.81 94 HIS B N 1
ATOM 1682 C CA . HIS B 1 94 ? 6.484 -14.273 -0.297 1 97.81 94 HIS B CA 1
ATOM 1683 C C . HIS B 1 94 ? 5.727 -14.477 -1.604 1 97.81 94 HIS B C 1
ATOM 1685 O O . HIS B 1 94 ? 4.902 -15.391 -1.71 1 97.81 94 HIS B O 1
ATOM 1691 N N . ALA B 1 95 ? 6.066 -13.672 -2.574 1 97.88 95 ALA B N 1
ATOM 1692 C CA . ALA B 1 95 ? 5.379 -13.766 -3.859 1 97.88 95 ALA B CA 1
ATOM 1693 C C . ALA B 1 95 ? 5.547 -15.156 -4.473 1 97.88 95 ALA B C 1
ATOM 1695 O O . ALA B 1 95 ? 4.605 -15.711 -5.043 1 97.88 95 ALA B O 1
ATOM 1696 N N . ARG B 1 96 ? 6.738 -15.664 -4.324 1 97.81 96 ARG B N 1
ATOM 1697 C CA . ARG B 1 96 ? 7.008 -16.984 -4.895 1 97.81 96 ARG B CA 1
ATOM 1698 C C . ARG B 1 96 ? 6.051 -18.031 -4.336 1 97.81 96 ARG B C 1
ATOM 1700 O O . ARG B 1 96 ? 5.57 -18.891 -5.074 1 97.81 96 ARG B O 1
ATOM 1707 N N . ASP B 1 97 ? 5.695 -17.984 -3.068 1 98.5 97 ASP B N 1
ATOM 1708 C CA . ASP B 1 97 ? 4.824 -18.969 -2.43 1 98.5 97 ASP B CA 1
ATOM 1709 C C . ASP B 1 97 ? 3.373 -18.781 -2.869 1 98.5 97 ASP B C 1
ATOM 1711 O O . ASP B 1 97 ? 2.658 -19.766 -3.092 1 98.5 97 ASP B O 1
ATOM 1715 N N . ALA B 1 98 ? 2.973 -17.594 -2.98 1 98.56 98 ALA B N 1
ATOM 1716 C CA . ALA B 1 98 ? 1.617 -17.312 -3.441 1 98.56 98 ALA B CA 1
ATOM 1717 C C . ALA B 1 98 ? 1.413 -17.781 -4.879 1 98.56 98 ALA B C 1
ATOM 1719 O O . ALA B 1 98 ? 0.405 -18.422 -5.188 1 98.56 98 ALA B O 1
ATOM 1720 N N . VAL B 1 99 ? 2.393 -17.484 -5.695 1 98.5 99 VAL B N 1
ATOM 1721 C CA . VAL B 1 99 ? 2.271 -17.844 -7.102 1 98.5 99 VAL B CA 1
ATOM 1722 C C . VAL B 1 99 ? 2.273 -19.375 -7.238 1 98.5 99 VAL B C 1
ATOM 1724 O O . VAL B 1 99 ? 1.55 -19.922 -8.07 1 98.5 99 VAL B O 1
ATOM 1727 N N . ALA B 1 100 ? 3.076 -20.016 -6.449 1 98.69 100 ALA B N 1
ATOM 1728 C CA . ALA B 1 100 ? 3.096 -21.484 -6.465 1 98.69 100 ALA B CA 1
ATOM 1729 C C . ALA B 1 100 ? 1.726 -22.047 -6.109 1 98.69 100 ALA B C 1
ATOM 1731 O O . ALA B 1 100 ? 1.229 -22.953 -6.785 1 98.69 100 ALA B O 1
ATOM 1732 N N . LEU B 1 101 ? 1.092 -21.516 -5.094 1 98.69 101 LEU B N 1
ATOM 1733 C CA . LEU B 1 101 ? -0.23 -21.969 -4.672 1 98.69 101 LEU B CA 1
ATOM 1734 C C . LEU B 1 101 ? -1.262 -21.734 -5.77 1 98.69 101 LEU B C 1
ATOM 1736 O O . LEU B 1 101 ? -2.059 -22.609 -6.082 1 98.69 101 LEU B O 1
ATOM 1740 N N . LEU B 1 102 ? -1.21 -20.547 -6.367 1 98.38 102 LEU B N 1
ATOM 1741 C CA . LEU B 1 102 ? -2.209 -20.188 -7.367 1 98.38 102 LEU B CA 1
ATOM 1742 C C . LEU B 1 102 ? -1.996 -20.984 -8.656 1 98.38 102 LEU B C 1
ATOM 1744 O O . LEU B 1 102 ? -2.957 -21.297 -9.359 1 98.38 102 LEU B O 1
ATOM 1748 N 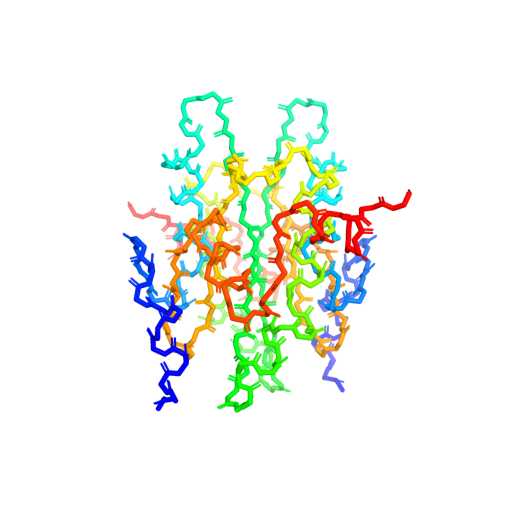N . SER B 1 103 ? -0.75 -21.219 -8.922 1 98.56 103 SER B N 1
ATOM 1749 C CA . SER B 1 103 ? -0.449 -22.125 -10.023 1 98.56 103 SER B CA 1
ATOM 1750 C C . SER B 1 103 ? -1.096 -23.484 -9.82 1 98.56 103 SER B C 1
ATOM 1752 O O . SER B 1 103 ? -1.748 -24.016 -10.719 1 98.56 103 SER B O 1
ATOM 1754 N N . GLU B 1 104 ? -0.919 -24.031 -8.664 1 98.44 104 GLU B N 1
ATOM 1755 C CA . GLU B 1 104 ? -1.516 -25.328 -8.32 1 98.44 104 GLU B CA 1
ATOM 1756 C C . GLU B 1 104 ? -3.037 -25.266 -8.445 1 98.44 104 GLU B C 1
ATOM 1758 O O . GLU B 1 104 ? -3.646 -26.156 -9.039 1 98.44 104 GLU B O 1
ATOM 1763 N N . TRP B 1 105 ? -3.631 -24.25 -7.945 1 98.19 105 TRP B N 1
ATOM 1764 C CA . TRP B 1 105 ? -5.086 -24.125 -7.918 1 98.19 105 TRP B CA 1
ATOM 1765 C C . TRP B 1 105 ? -5.645 -23.953 -9.328 1 98.19 105 TRP B C 1
ATOM 1767 O O . TRP B 1 105 ? -6.754 -24.406 -9.617 1 98.19 105 TRP B O 1
ATOM 1777 N N . SER B 1 106 ? -4.941 -23.266 -10.195 1 98 106 SER B N 1
ATOM 1778 C CA . SER B 1 106 ? -5.418 -22.984 -11.547 1 98 106 SER B CA 1
ATOM 1779 C C . SER B 1 106 ? -5.148 -24.172 -12.477 1 98 106 SER B C 1
ATOM 1781 O O . SER B 1 106 ? -5.738 -24.25 -13.555 1 98 106 SER B O 1
ATOM 1783 N N . GLY B 1 107 ? -4.117 -24.922 -12.141 1 98 107 GLY B N 1
ATOM 1784 C CA . GLY B 1 107 ? -3.691 -26.016 -13 1 98 107 GLY B CA 1
ATOM 1785 C C . GLY B 1 107 ? -2.738 -25.562 -14.094 1 98 107 GLY B C 1
ATOM 1786 O O . GLY B 1 107 ? -2.439 -26.344 -15.008 1 98 107 GLY B O 1
ATOM 1787 N N . LEU B 1 108 ? -2.293 -24.328 -14.055 1 98.31 108 LEU B N 1
ATOM 1788 C CA . LEU B 1 108 ? -1.365 -23.812 -15.055 1 98.31 108 LEU B CA 1
ATOM 1789 C C . LEU B 1 108 ? 0.068 -23.844 -14.531 1 98.31 108 LEU B C 1
ATOM 1791 O O . LEU B 1 108 ? 0.321 -23.5 -13.375 1 98.31 108 LEU B O 1
ATOM 1795 N N . SER B 1 109 ? 0.978 -24.328 -15.43 1 98.38 109 SER B N 1
ATOM 1796 C CA . SER B 1 109 ? 2.395 -24.266 -15.086 1 98.38 109 SER B CA 1
ATOM 1797 C C . SER B 1 109 ? 2.904 -22.828 -15.078 1 98.38 109 SER B C 1
ATOM 1799 O O . SER B 1 109 ? 2.248 -21.938 -15.609 1 98.38 109 SER B O 1
ATOM 1801 N N . PHE B 1 110 ? 4.105 -22.625 -14.516 1 98.25 110 PHE B N 1
ATOM 1802 C CA . PHE B 1 110 ? 4.703 -21.297 -14.508 1 98.25 110 PHE B CA 1
ATOM 1803 C C . PHE B 1 110 ? 4.918 -20.781 -15.93 1 98.25 110 PHE B C 1
ATOM 1805 O O . PHE B 1 110 ? 4.742 -19.594 -16.203 1 98.25 110 PHE B O 1
ATOM 1812 N N . GLU B 1 111 ? 5.336 -21.672 -16.766 1 97.62 111 GLU B N 1
ATOM 1813 C CA . GLU B 1 111 ? 5.512 -21.312 -18.172 1 97.62 111 GLU B CA 1
ATOM 1814 C C . GLU B 1 111 ? 4.195 -20.859 -18.797 1 97.62 111 GLU B C 1
ATOM 1816 O O . GLU B 1 111 ? 4.156 -19.859 -19.516 1 97.62 111 GLU B O 1
ATOM 1821 N N . GLU B 1 112 ? 3.15 -21.531 -18.531 1 98.5 112 GLU B N 1
ATOM 1822 C CA . GLU B 1 112 ? 1.833 -21.172 -19.062 1 98.5 112 GLU B CA 1
ATOM 1823 C C . GLU B 1 112 ? 1.356 -19.844 -18.484 1 98.5 112 GLU B C 1
ATOM 1825 O O . GLU B 1 112 ? 0.761 -19.031 -19.188 1 98.5 112 GLU B O 1
ATOM 1830 N N . LEU B 1 113 ? 1.584 -19.688 -17.203 1 98.56 113 LEU B N 1
ATOM 1831 C CA . LEU B 1 113 ? 1.221 -18.422 -16.562 1 98.56 113 LEU B CA 1
ATOM 1832 C C . LEU B 1 113 ? 1.919 -17.25 -17.25 1 98.56 113 LEU B C 1
ATOM 1834 O O . LEU B 1 113 ? 1.289 -16.234 -17.531 1 98.56 113 LEU B O 1
ATOM 1838 N N . ARG B 1 114 ? 3.191 -17.391 -17.5 1 97.69 114 ARG B N 1
ATOM 1839 C CA . ARG B 1 114 ? 3.967 -16.328 -18.141 1 97.69 114 ARG B CA 1
ATOM 1840 C C . ARG B 1 114 ? 3.436 -16.031 -19.547 1 97.69 114 ARG B C 1
ATOM 1842 O O . ARG B 1 114 ? 3.301 -14.867 -19.922 1 97.69 114 ARG B O 1
ATOM 1849 N N . LYS B 1 115 ? 3.143 -17.062 -20.234 1 97.38 115 LYS B N 1
ATOM 1850 C CA . LYS B 1 115 ? 2.656 -16.906 -21.594 1 97.38 115 LYS B CA 1
ATOM 1851 C C . LYS B 1 115 ? 1.278 -16.25 -21.625 1 97.38 115 LYS B C 1
ATOM 1853 O O . LYS B 1 115 ? 1.004 -15.406 -22.484 1 97.38 115 LYS B O 1
ATOM 1858 N N . ARG B 1 116 ? 0.47 -16.609 -20.688 1 97.88 116 ARG B N 1
ATOM 1859 C CA . ARG B 1 116 ? -0.926 -16.172 -20.703 1 97.88 116 ARG B CA 1
ATOM 1860 C C . ARG B 1 116 ? -1.077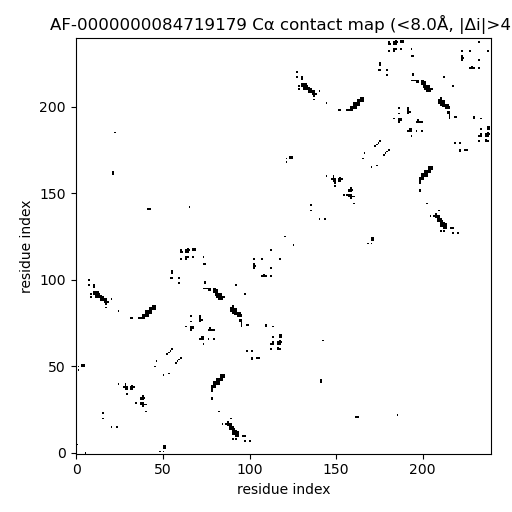 -14.789 -20.094 1 97.88 116 ARG B C 1
ATOM 1862 O O . ARG B 1 116 ? -1.903 -13.992 -20.547 1 97.88 116 ARG B O 1
ATOM 1869 N N . TYR B 1 117 ? -0.269 -14.516 -19.016 1 97.19 117 TYR B N 1
ATOM 1870 C CA . TYR B 1 117 ? -0.581 -13.328 -18.234 1 97.19 117 TYR B CA 1
ATOM 1871 C C . TYR B 1 117 ? 0.592 -12.359 -18.219 1 97.19 117 TYR B C 1
ATOM 1873 O O . TYR B 1 117 ? 0.467 -11.227 -17.734 1 97.19 117 TYR B O 1
ATOM 1881 N N . GLY B 1 118 ? 1.772 -12.758 -18.688 1 94.62 118 GLY B N 1
ATOM 1882 C CA . GLY B 1 118 ? 2.926 -11.867 -18.734 1 94.62 118 GLY B CA 1
ATOM 1883 C C . GLY B 1 118 ? 2.754 -10.711 -19.688 1 94.62 118 GLY B C 1
ATOM 1884 O O . GLY B 1 118 ? 1.765 -10.641 -20.422 1 94.62 118 GLY B O 1
ATOM 1885 N N . PRO B 1 119 ? 3.67 -9.758 -19.484 1 90.44 119 PRO B N 1
ATOM 1886 C CA . PRO B 1 119 ? 3.59 -8.602 -20.375 1 90.44 119 PRO B CA 1
ATOM 1887 C C . PRO B 1 119 ? 3.781 -8.969 -21.844 1 90.44 119 PRO B C 1
ATOM 1889 O O . PRO B 1 119 ? 4.504 -9.922 -22.156 1 90.44 119 PRO B O 1
ATOM 1892 N N . ARG B 1 120 ? 3.01 -8.375 -22.75 1 77.75 120 ARG B N 1
ATOM 1893 C CA . ARG B 1 120 ? 3.145 -8.586 -24.188 1 77.75 120 ARG B CA 1
ATOM 1894 C C . ARG B 1 120 ? 4.27 -7.734 -24.766 1 77.75 120 ARG B C 1
ATOM 1896 O O . ARG B 1 120 ? 4.535 -6.633 -24.281 1 77.75 120 ARG B O 1
#